Protein AF-A0A1Y2CJ62-F1 (afdb_monomer_lite)

pLDDT: mean 71.19, std 20.08, range [34.16, 95.38]

Organism: NCBI:txid329046

Secondary structure (DSSP, 8-state):
-HHHHHHHHSTT--HHHHHHHHHHHHHHHHHHHHHHHHHHHH-TT-HHHHHHHHHHHHHTS--HHHHHHHHHHHHHHHHHHHHTTSSSS-------------------------------------------------------SSSHHHHHHHHHHHHHHHHHHHHHHHHHHHHHHHHHHHHHHHHHHHHHHHHHHHHHHHHHHHHHHHHHHHHHHHHHHHHHHS---------

Foldseek 3Di:
DVVVVVVVVPPPDDPVNVVVVVVVLVVVLVVVLVVLVVVCVVCVLDLVSLQVVLVSCVPRVVNNVSSVVSNVSSVVSVVVVVVVVPPPPDDDDDDDDDDDDDDDDDDDDDDDDDDDDDDDDDDDDDDDDDDDDDDDDDDDPDDPPPPVVVVVVVVVVVVVVVVVVVVVVVVVVVVVVVVVVVVVVVVVVVVVVVVVVVVVVVVVVVVVVVVVVVVVVVVVVVVVVPPDPPPDDDD

Radius of gyration: 39.98 Å; chains: 1; bounding box: 117×83×109 Å

InterPro domains:
  IPR052994 Tiny macrocysts signaling regulators [PTHR31600] (1-87)
  IPR057352 TmcB/TmcC, TPR repeats [PF25474] (1-82)

Structure (mmCIF, N/CA/C/O backbone):
data_AF-A0A1Y2CJ62-F1
#
_entry.id   AF-A0A1Y2CJ62-F1
#
loop_
_atom_site.group_PDB
_atom_site.id
_atom_site.type_symbol
_atom_site.label_atom_id
_atom_site.label_alt_id
_atom_site.label_comp_id
_atom_site.label_asym_id
_atom_site.label_entity_id
_atom_site.label_seq_id
_atom_site.pdbx_PDB_ins_code
_atom_site.Cartn_x
_atom_site.Cartn_y
_atom_site.Cartn_z
_atom_site.occupancy
_atom_site.B_iso_or_equiv
_atom_site.auth_seq_id
_atom_site.auth_comp_id
_atom_site.auth_asym_id
_atom_site.auth_atom_id
_atom_site.pdbx_PDB_model_num
ATOM 1 N N . MET A 1 1 ? 4.804 -6.180 -11.995 1.00 42.47 1 MET A N 1
ATOM 2 C CA . MET A 1 1 ? 4.084 -5.477 -13.084 1.00 42.47 1 MET A CA 1
ATOM 3 C C . MET A 1 1 ? 3.779 -6.397 -14.270 1.00 42.47 1 MET A C 1
ATOM 5 O O . MET A 1 1 ? 2.611 -6.482 -14.608 1.00 42.47 1 MET A O 1
ATOM 9 N N . ARG A 1 2 ? 4.741 -7.144 -14.853 1.00 51.66 2 ARG A N 1
ATOM 10 C CA . ARG A 1 2 ? 4.474 -8.090 -15.972 1.00 51.66 2 ARG A CA 1
ATOM 11 C C . ARG A 1 2 ? 3.406 -9.158 -15.683 1.00 51.66 2 ARG A C 1
ATOM 13 O O . ARG A 1 2 ? 2.514 -9.322 -16.494 1.00 51.66 2 ARG A O 1
ATOM 20 N N . ALA A 1 3 ? 3.426 -9.772 -14.499 1.00 58.31 3 ALA A N 1
ATOM 21 C CA . ALA A 1 3 ? 2.440 -10.794 -14.121 1.00 58.31 3 ALA A CA 1
ATOM 22 C C . ALA A 1 3 ? 0.985 -10.276 -14.067 1.00 58.31 3 ALA A C 1
ATOM 24 O O . ALA A 1 3 ? 0.049 -11.025 -14.309 1.00 58.31 3 ALA A O 1
ATOM 25 N N . MET A 1 4 ? 0.781 -8.983 -13.775 1.00 57.62 4 MET A N 1
ATOM 26 C CA . MET A 1 4 ? -0.555 -8.372 -13.801 1.00 57.62 4 MET A CA 1
ATOM 27 C C . MET A 1 4 ? -1.042 -8.175 -15.241 1.00 57.62 4 MET A C 1
ATOM 29 O O . MET A 1 4 ? -2.218 -8.363 -15.524 1.00 57.62 4 MET A O 1
ATOM 33 N N . TRP A 1 5 ? -0.125 -7.826 -16.148 1.00 66.69 5 TRP A N 1
ATOM 34 C CA . TRP A 1 5 ? -0.412 -7.701 -17.575 1.00 66.69 5 TRP A CA 1
ATOM 35 C C . TRP A 1 5 ? -0.668 -9.059 -18.237 1.00 66.69 5 TRP A C 1
ATOM 37 O O . TRP A 1 5 ? -1.566 -9.148 -19.064 1.00 66.69 5 TRP A O 1
ATOM 47 N N . GLU A 1 6 ? 0.039 -10.120 -17.839 1.00 70.69 6 GLU A N 1
ATOM 48 C CA . GLU A 1 6 ? -0.244 -11.493 -18.296 1.00 70.69 6 GLU A CA 1
ATOM 49 C C . GLU A 1 6 ? -1.617 -11.993 -17.831 1.00 70.69 6 GLU A C 1
ATOM 51 O O . GLU A 1 6 ? -2.336 -12.588 -18.625 1.00 70.69 6 GLU A O 1
ATOM 56 N N . LEU A 1 7 ? -2.033 -11.671 -16.600 1.00 60.38 7 LEU A N 1
ATOM 57 C CA . LEU A 1 7 ? -3.392 -11.957 -16.117 1.00 60.38 7 LEU A CA 1
ATOM 58 C C . LEU A 1 7 ? -4.470 -11.192 -16.903 1.00 60.38 7 LEU A C 1
ATOM 60 O O . LEU A 1 7 ? -5.544 -11.725 -17.136 1.00 60.38 7 LEU A O 1
ATOM 64 N N . LEU A 1 8 ? -4.187 -9.964 -17.348 1.00 60.03 8 LEU A N 1
ATOM 65 C CA . LEU A 1 8 ? -5.090 -9.168 -18.195 1.00 60.03 8 LEU A CA 1
ATOM 66 C C . LEU A 1 8 ? -5.194 -9.685 -19.642 1.00 60.03 8 LEU A C 1
ATOM 68 O O . LEU A 1 8 ? -6.153 -9.351 -20.335 1.00 60.03 8 LEU A O 1
ATOM 72 N N . LEU A 1 9 ? -4.207 -10.458 -20.104 1.00 67.69 9 LEU A N 1
ATOM 73 C CA . LEU A 1 9 ? -4.160 -11.065 -21.440 1.00 67.69 9 LEU A CA 1
ATOM 74 C C . LEU A 1 9 ? -4.823 -12.447 -21.487 1.00 67.69 9 LEU A C 1
ATOM 76 O O . LEU A 1 9 ? -5.107 -12.948 -22.578 1.00 67.69 9 LEU A O 1
ATOM 80 N N . ASP A 1 10 ? -5.087 -13.050 -20.327 1.00 68.44 10 ASP A N 1
ATOM 81 C CA . ASP A 1 10 ? -5.788 -14.322 -20.241 1.00 68.44 10 ASP A CA 1
ATOM 82 C C . ASP A 1 10 ? -7.292 -14.104 -20.479 1.00 68.44 10 ASP A C 1
ATOM 84 O O . ASP A 1 10 ? -7.959 -13.338 -19.778 1.00 68.44 10 ASP A O 1
ATOM 88 N N . LYS A 1 11 ? -7.846 -14.765 -21.503 1.00 59.97 11 LYS A N 1
ATOM 89 C CA . LYS A 1 11 ? -9.231 -14.576 -21.996 1.00 59.97 11 LYS A CA 1
ATOM 90 C C . LYS A 1 11 ? -10.322 -14.926 -20.970 1.00 59.97 11 LYS A C 1
ATOM 92 O O . LYS A 1 11 ? -11.504 -14.773 -21.272 1.00 59.97 11 LYS A O 1
ATOM 97 N N . SER A 1 12 ? -9.949 -15.426 -19.796 1.00 64.31 12 SER A N 1
ATOM 98 C CA . SER A 1 12 ? -10.849 -15.872 -18.734 1.00 64.31 12 SER A CA 1
ATOM 99 C C . SER A 1 12 ? -11.339 -14.763 -17.804 1.00 64.31 12 SER A C 1
ATOM 101 O O . SER A 1 12 ? -12.298 -14.999 -17.075 1.00 64.31 12 SER A O 1
ATOM 103 N N . TYR A 1 13 ? -10.730 -13.574 -17.807 1.00 63.03 13 TYR A N 1
ATOM 104 C CA . TYR A 1 13 ? -11.209 -12.475 -16.965 1.00 63.03 13 TYR A CA 1
ATOM 105 C C . TYR A 1 13 ? -12.311 -11.693 -17.671 1.00 63.03 13 TYR A C 1
ATOM 107 O O . TYR A 1 13 ? -12.081 -11.002 -18.666 1.00 63.03 13 TYR A O 1
ATOM 115 N N . SER A 1 14 ? -13.531 -11.789 -17.142 1.00 76.50 14 SER A N 1
ATOM 116 C CA . SER A 1 14 ? -14.630 -10.963 -17.632 1.00 76.50 14 SER A CA 1
ATOM 117 C C . SER A 1 14 ? -14.360 -9.494 -17.285 1.00 76.50 14 SER A C 1
ATOM 119 O O . SER A 1 14 ? -13.890 -9.162 -16.193 1.00 76.50 14 SER A O 1
ATOM 121 N N . LEU A 1 15 ? -14.683 -8.580 -18.205 1.00 79.69 15 LEU A N 1
ATOM 122 C CA . LEU A 1 15 ? -14.635 -7.134 -17.939 1.00 79.69 15 LEU A CA 1
ATOM 123 C C . LEU A 1 15 ? -15.434 -6.759 -16.678 1.00 79.69 15 LEU A C 1
ATOM 125 O O . LEU A 1 15 ? -15.095 -5.801 -15.984 1.00 79.69 15 LEU A O 1
ATOM 129 N N . GLU A 1 16 ? -16.464 -7.543 -16.359 1.00 84.75 16 GLU A N 1
ATOM 130 C CA . GLU A 1 16 ? -17.281 -7.393 -15.163 1.00 84.75 16 GLU A CA 1
ATOM 131 C C . GLU A 1 16 ? -16.477 -7.642 -13.878 1.00 84.75 16 GLU A C 1
ATOM 133 O O . GLU A 1 16 ? -16.497 -6.799 -12.980 1.00 84.75 16 GLU A O 1
ATOM 138 N N . GLU A 1 17 ? -15.685 -8.713 -13.804 1.00 85.25 17 GLU A N 1
ATOM 139 C CA . GLU A 1 17 ? -14.810 -8.991 -12.657 1.00 85.25 17 GLU A CA 1
ATOM 140 C C . GLU A 1 17 ? -13.745 -7.912 -12.469 1.00 85.25 17 GLU A C 1
ATOM 142 O O . GLU A 1 17 ? -13.523 -7.445 -11.347 1.00 85.25 17 GLU A O 1
ATOM 147 N N . LEU A 1 18 ? -13.128 -7.460 -13.563 1.00 86.31 18 LEU A N 1
ATOM 148 C CA . LEU A 1 18 ? -12.146 -6.379 -13.509 1.00 86.31 18 LEU A CA 1
ATOM 149 C C . LEU A 1 18 ? -12.783 -5.080 -12.997 1.00 86.31 18 LEU A C 1
ATOM 151 O O . LEU A 1 18 ? -12.206 -4.402 -12.143 1.00 86.31 18 LEU A O 1
ATOM 155 N N . SER A 1 19 ? -13.994 -4.761 -13.464 1.00 87.50 19 SER A N 1
ATOM 156 C CA . SER A 1 19 ? -14.751 -3.599 -12.990 1.00 87.50 19 SER A CA 1
ATOM 157 C C . SER A 1 19 ? -15.154 -3.731 -11.515 1.00 87.50 19 SER A C 1
ATOM 159 O O . SER A 1 19 ? -15.098 -2.764 -10.755 1.00 87.50 19 SER A O 1
ATOM 161 N N . ALA A 1 20 ? -15.499 -4.936 -11.058 1.00 89.81 20 ALA A N 1
ATOM 162 C CA . ALA A 1 20 ? -15.827 -5.189 -9.662 1.00 89.81 20 ALA A CA 1
ATOM 163 C C . ALA A 1 20 ? -14.596 -5.014 -8.760 1.00 89.81 20 ALA A C 1
ATOM 165 O O . ALA A 1 20 ? -14.693 -4.425 -7.678 1.00 89.81 20 ALA A O 1
ATOM 166 N N . VAL A 1 21 ? -13.428 -5.489 -9.201 1.00 88.56 21 VAL A N 1
ATOM 167 C CA . VAL A 1 21 ? -12.158 -5.314 -8.484 1.00 88.56 21 VAL A CA 1
ATOM 168 C C . VAL A 1 21 ? -11.752 -3.842 -8.447 1.00 88.56 21 VAL A C 1
ATOM 170 O O . VAL A 1 21 ? -11.425 -3.342 -7.367 1.00 88.56 21 VAL A O 1
ATOM 173 N N . SER A 1 22 ? -11.830 -3.119 -9.566 1.00 88.62 22 SER A N 1
ATOM 174 C CA . SER A 1 22 ? -11.477 -1.695 -9.607 1.00 88.62 22 SER A CA 1
ATOM 175 C C . SER A 1 22 ? -12.400 -0.852 -8.718 1.00 88.62 22 SER A C 1
ATOM 177 O O . SER A 1 22 ? -11.914 -0.041 -7.927 1.00 88.62 22 SER A O 1
ATOM 179 N N . ASN A 1 23 ? -13.709 -1.120 -8.731 1.00 92.31 23 ASN A N 1
ATOM 180 C CA . ASN A 1 23 ? -14.679 -0.461 -7.853 1.00 92.31 23 ASN A CA 1
ATOM 181 C C . ASN A 1 23 ? -14.390 -0.725 -6.369 1.00 92.31 23 ASN A C 1
ATOM 183 O O . ASN A 1 23 ? -14.452 0.189 -5.542 1.00 92.31 23 ASN A O 1
ATOM 187 N N . ARG A 1 24 ? -14.025 -1.964 -6.010 1.00 90.94 24 ARG A N 1
ATOM 188 C CA . ARG A 1 24 ? -13.622 -2.308 -4.635 1.00 90.94 24 ARG A CA 1
ATOM 189 C C . ARG A 1 24 ? -12.344 -1.586 -4.220 1.00 90.94 24 ARG A C 1
ATOM 191 O O . ARG A 1 24 ? -12.281 -1.085 -3.097 1.00 90.94 24 ARG A O 1
ATOM 198 N N . LEU A 1 25 ? -11.346 -1.515 -5.101 1.00 90.50 25 LEU A N 1
ATOM 199 C CA . LEU A 1 25 ? -10.104 -0.781 -4.844 1.00 90.50 25 LEU A CA 1
ATOM 200 C C . LEU A 1 25 ? -10.382 0.706 -4.617 1.00 90.50 25 LEU A C 1
ATOM 202 O O . LEU A 1 25 ? -9.904 1.266 -3.631 1.00 90.50 25 LEU A O 1
ATOM 206 N N . TYR A 1 26 ? -11.221 1.318 -5.452 1.00 91.12 26 TYR A N 1
ATOM 207 C CA . TYR A 1 26 ? -11.596 2.722 -5.313 1.00 91.12 26 TYR A CA 1
ATOM 208 C C . TYR A 1 26 ? -12.354 2.993 -4.004 1.00 91.12 26 TYR A C 1
ATOM 210 O O . TYR A 1 26 ? -12.009 3.910 -3.256 1.00 91.12 26 TYR A O 1
ATOM 218 N N . ALA A 1 27 ? -13.320 2.140 -3.650 1.00 92.12 27 ALA A N 1
ATOM 219 C CA . ALA A 1 27 ? -14.042 2.243 -2.381 1.00 92.12 27 ALA A CA 1
ATOM 220 C C . ALA A 1 27 ? -13.115 2.076 -1.162 1.00 92.12 27 ALA A C 1
ATOM 222 O O . ALA A 1 27 ? -13.273 2.762 -0.149 1.00 92.12 27 ALA A O 1
ATOM 223 N N . ASN A 1 28 ? -12.133 1.176 -1.241 1.00 93.38 28 ASN A N 1
ATOM 224 C CA . ASN A 1 28 ? -11.145 0.992 -0.181 1.00 93.38 28 ASN A CA 1
ATOM 225 C C . ASN A 1 28 ? -10.200 2.194 -0.065 1.00 93.38 28 ASN A C 1
ATOM 227 O O . ASN A 1 28 ? -9.907 2.616 1.054 1.00 93.38 28 ASN A O 1
ATOM 231 N N . ALA A 1 29 ? -9.784 2.787 -1.187 1.00 91.81 29 ALA A N 1
ATOM 232 C CA . ALA A 1 29 ? -8.987 4.010 -1.194 1.00 91.81 29 ALA A CA 1
ATOM 233 C C . ALA A 1 29 ? -9.741 5.177 -0.532 1.00 91.81 29 ALA A C 1
ATOM 235 O O . ALA A 1 29 ? -9.186 5.856 0.330 1.00 91.81 29 ALA A O 1
ATOM 236 N N . GLN A 1 30 ? -11.030 5.357 -0.834 1.00 94.25 30 GLN A N 1
ATOM 237 C CA . GLN A 1 30 ? -11.855 6.379 -0.176 1.00 94.25 30 GLN A CA 1
ATOM 238 C C . GLN A 1 30 ? -11.983 6.153 1.339 1.00 94.25 30 GLN A C 1
ATOM 240 O O . GLN A 1 30 ? -11.866 7.091 2.130 1.00 94.25 30 GLN A O 1
ATOM 245 N N . LYS A 1 31 ? -12.181 4.901 1.772 1.00 94.12 31 LYS A N 1
ATOM 246 C CA . LYS A 1 31 ? -12.219 4.556 3.204 1.00 94.12 31 LYS A CA 1
ATOM 247 C C . LYS A 1 31 ? -10.887 4.846 3.896 1.00 94.12 31 LYS A C 1
ATOM 249 O O . LYS A 1 31 ? -10.888 5.356 5.016 1.00 94.12 31 LYS A O 1
ATOM 254 N N . ALA A 1 32 ? -9.770 4.532 3.240 1.00 93.25 32 ALA A N 1
ATOM 255 C CA . ALA A 1 32 ? -8.437 4.825 3.753 1.00 93.25 32 ALA A CA 1
ATOM 256 C C . ALA A 1 32 ? -8.220 6.338 3.899 1.00 93.25 32 ALA A C 1
ATOM 258 O O . ALA A 1 32 ? -7.776 6.787 4.953 1.00 93.25 32 ALA A O 1
ATOM 259 N N . GLU A 1 33 ? -8.617 7.135 2.904 1.00 93.31 33 GLU A N 1
ATOM 260 C CA . GLU A 1 33 ? -8.550 8.598 2.978 1.00 93.31 33 GLU A CA 1
ATOM 261 C C . GLU A 1 33 ? -9.340 9.148 4.174 1.00 93.31 33 GLU A C 1
ATOM 263 O O . GLU A 1 33 ? -8.806 9.930 4.962 1.00 93.31 33 GLU A O 1
ATOM 268 N N . ALA A 1 34 ? -10.579 8.691 4.372 1.00 95.31 34 ALA A N 1
ATOM 269 C CA . ALA A 1 34 ? -11.388 9.099 5.520 1.00 95.31 34 ALA A CA 1
ATOM 270 C C . ALA A 1 34 ? -10.733 8.720 6.864 1.00 95.31 34 ALA A C 1
ATOM 272 O O . ALA A 1 34 ? -10.787 9.488 7.830 1.00 95.31 34 ALA A O 1
ATOM 273 N N . ALA A 1 35 ? -10.083 7.553 6.934 1.00 95.38 35 ALA A N 1
ATOM 274 C CA . ALA A 1 35 ? -9.356 7.117 8.122 1.00 95.38 35 ALA A CA 1
ATOM 275 C C . ALA A 1 35 ? -8.128 7.998 8.403 1.00 95.38 35 ALA A C 1
ATOM 277 O O . ALA A 1 35 ? -7.931 8.406 9.550 1.00 95.38 35 ALA A O 1
ATOM 278 N N . TYR A 1 36 ? -7.347 8.346 7.377 1.00 94.38 36 TYR A N 1
ATOM 279 C CA . TYR A 1 36 ? -6.201 9.246 7.520 1.00 94.38 36 TYR A CA 1
ATOM 280 C C . TYR A 1 36 ? -6.620 10.654 7.940 1.00 94.38 36 TYR A C 1
ATOM 282 O O . TYR A 1 36 ? -6.023 11.208 8.860 1.00 94.38 36 TYR A O 1
ATOM 290 N N . LEU A 1 37 ? -7.683 11.210 7.353 1.00 93.50 37 LEU A N 1
ATOM 291 C CA . LEU A 1 37 ? -8.212 12.517 7.758 1.00 93.50 37 LEU A CA 1
ATOM 292 C C . LEU A 1 37 ? -8.635 12.528 9.233 1.00 93.50 37 LEU A C 1
ATOM 294 O O . LEU A 1 37 ? -8.308 13.459 9.970 1.00 93.50 37 LEU A O 1
ATOM 298 N N . LYS A 1 38 ? -9.285 11.454 9.696 1.00 93.81 38 LYS A N 1
ATOM 299 C CA . LYS A 1 38 ? -9.639 11.274 11.111 1.00 93.81 38 LYS A CA 1
ATOM 300 C C . LYS A 1 38 ? -8.414 11.108 12.014 1.00 93.81 38 LYS A C 1
ATOM 302 O O . LYS A 1 38 ? -8.456 11.472 13.188 1.00 93.81 38 LYS A O 1
ATOM 307 N N . LEU A 1 39 ? -7.335 10.523 11.504 1.00 93.19 39 LEU A N 1
ATOM 308 C CA . LEU A 1 39 ? -6.096 10.362 12.256 1.00 93.19 39 LEU A CA 1
ATOM 309 C C . LEU A 1 39 ? -5.363 11.701 12.392 1.00 93.19 39 LEU A C 1
ATOM 311 O O . LEU A 1 39 ? -4.929 12.041 13.488 1.00 93.19 39 LEU A O 1
ATOM 315 N N . ILE A 1 40 ? -5.327 12.497 11.324 1.00 92.50 40 ILE A N 1
ATOM 316 C CA . ILE A 1 40 ? -4.756 13.851 11.315 1.00 92.50 40 ILE A CA 1
ATOM 317 C C . ILE A 1 40 ? -5.551 14.788 12.224 1.00 92.50 40 ILE A C 1
ATOM 319 O O . ILE A 1 40 ? -4.952 15.570 12.956 1.00 92.50 40 ILE A O 1
ATOM 323 N N . SER A 1 41 ? -6.885 14.680 12.250 1.00 91.69 41 SER A N 1
ATOM 324 C CA . SER A 1 41 ? -7.705 15.488 13.162 1.00 91.69 41 SER A CA 1
ATOM 325 C C . SER A 1 41 ? -7.444 15.159 14.636 1.00 91.69 41 SER A C 1
ATOM 327 O O . SER A 1 41 ? -7.608 16.019 15.494 1.00 91.69 41 SER A O 1
ATOM 329 N N . LYS A 1 42 ? -7.065 13.912 14.948 1.00 92.81 42 LYS A N 1
ATOM 330 C CA . LYS A 1 42 ? -6.728 13.480 16.313 1.00 92.81 42 LYS A CA 1
ATOM 331 C C . LYS A 1 42 ? -5.281 13.780 16.694 1.00 92.81 42 LYS A C 1
ATOM 333 O O . LYS A 1 42 ? -5.016 14.089 17.849 1.00 92.81 42 LYS A O 1
ATOM 338 N N . PHE A 1 43 ? -4.359 13.665 15.743 1.00 89.38 43 PHE A N 1
ATOM 339 C CA . PHE A 1 43 ? -2.923 13.802 15.964 1.00 89.38 43 PHE A CA 1
ATOM 340 C C . PHE A 1 43 ? -2.299 14.742 14.923 1.00 89.38 43 PHE A C 1
ATOM 342 O O . PHE A 1 43 ? -1.537 14.296 14.061 1.00 89.38 43 PHE A O 1
ATOM 349 N N . PRO A 1 44 ? -2.584 16.055 14.996 1.00 86.94 44 PRO A N 1
ATOM 350 C CA . PRO A 1 44 ? -2.150 17.012 13.977 1.00 86.94 44 PRO A CA 1
ATOM 351 C C . PRO A 1 44 ? -0.631 17.227 13.940 1.00 86.94 44 PRO A C 1
ATOM 353 O O . PRO A 1 44 ? -0.106 17.608 12.898 1.00 86.94 44 PRO A O 1
ATOM 356 N N . LYS A 1 45 ? 0.074 16.957 15.050 1.00 88.31 45 LYS A N 1
ATOM 357 C CA . LYS A 1 45 ? 1.538 17.074 15.173 1.00 88.31 45 LYS A CA 1
ATOM 358 C C . LYS A 1 45 ? 2.294 15.758 14.912 1.00 88.31 45 LYS A C 1
ATOM 360 O O . LYS A 1 45 ? 3.501 15.678 15.108 1.00 88.31 45 LYS A O 1
ATOM 365 N N . SER A 1 46 ? 1.607 14.686 14.506 1.00 90.12 46 SER A N 1
ATOM 366 C CA . SER A 1 46 ? 2.263 13.395 14.262 1.00 90.12 46 SER A CA 1
ATOM 367 C C . SER A 1 46 ? 2.943 13.369 12.891 1.00 90.12 46 SER A C 1
ATOM 369 O O . SER A 1 46 ? 2.298 13.109 11.871 1.00 90.12 46 SER A O 1
ATOM 371 N N . LYS A 1 47 ? 4.268 13.552 12.875 1.00 91.75 47 LYS A N 1
ATOM 372 C CA . LYS A 1 47 ? 5.093 13.469 11.657 1.00 91.75 47 LYS A CA 1
ATOM 373 C C . LYS A 1 47 ? 4.928 12.153 10.897 1.00 91.75 47 LYS A C 1
ATOM 375 O O . LYS A 1 47 ? 4.770 12.132 9.680 1.00 91.75 47 LYS A O 1
ATOM 380 N N . THR A 1 48 ? 4.883 11.043 11.627 1.00 90.56 48 THR A N 1
ATOM 381 C CA . THR A 1 48 ? 4.723 9.699 11.067 1.00 90.56 48 THR A CA 1
ATOM 382 C C . THR A 1 48 ? 3.384 9.549 10.348 1.00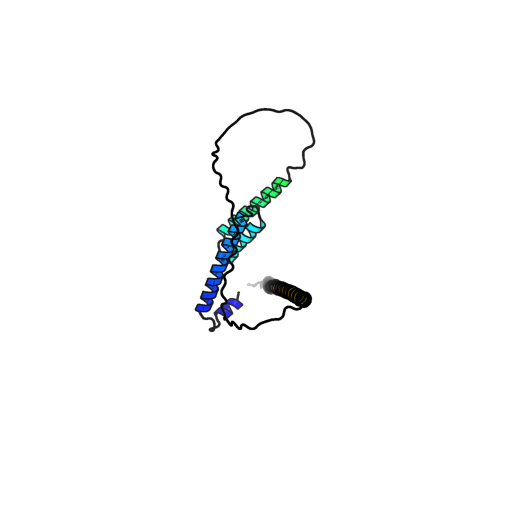 90.56 48 THR A C 1
ATOM 384 O O . THR A 1 48 ? 3.329 9.015 9.243 1.00 90.56 48 THR A O 1
ATOM 387 N N . THR A 1 49 ? 2.308 10.077 10.936 1.00 92.56 49 THR A N 1
ATOM 388 C CA . THR A 1 49 ? 0.971 10.049 10.328 1.00 92.56 49 THR A CA 1
ATOM 389 C C . THR A 1 49 ? 0.928 10.856 9.034 1.00 92.56 49 THR A C 1
ATOM 391 O O . THR A 1 49 ? 0.390 10.380 8.034 1.00 92.56 49 THR A O 1
ATOM 394 N N . LEU A 1 50 ? 1.524 12.052 9.035 1.00 92.81 50 LEU A N 1
ATOM 395 C CA . LEU A 1 50 ? 1.595 12.917 7.857 1.00 92.81 50 LEU A CA 1
ATOM 396 C C . LEU A 1 50 ? 2.409 12.268 6.729 1.00 92.81 50 LEU A C 1
ATOM 398 O O . LEU A 1 50 ? 1.947 12.247 5.591 1.00 92.81 50 LEU A O 1
ATOM 402 N N . ARG A 1 51 ? 3.553 11.645 7.045 1.00 94.00 51 ARG A N 1
ATOM 403 C CA . ARG A 1 51 ? 4.378 10.913 6.066 1.00 94.00 51 ARG A CA 1
ATOM 404 C C . ARG A 1 51 ? 3.657 9.703 5.473 1.00 94.00 51 ARG A C 1
ATOM 406 O O . ARG A 1 51 ? 3.707 9.497 4.261 1.00 94.00 51 ARG A O 1
ATOM 413 N N . PHE A 1 52 ? 2.945 8.926 6.290 1.00 93.62 52 PHE A N 1
ATOM 414 C CA . PHE A 1 52 ? 2.150 7.806 5.778 1.00 93.62 52 PHE A CA 1
ATOM 415 C C . PHE A 1 52 ? 0.994 8.270 4.894 1.00 93.62 52 PHE A C 1
ATOM 417 O O . PHE A 1 52 ? 0.727 7.648 3.866 1.00 93.62 52 PHE A O 1
ATOM 424 N N . PHE A 1 53 ? 0.337 9.374 5.251 1.00 94.38 53 PHE A N 1
ATOM 425 C CA . PHE A 1 53 ? -0.721 9.923 4.413 1.00 94.38 53 PHE A CA 1
ATOM 426 C C . PHE A 1 53 ? -0.176 10.506 3.102 1.00 94.38 53 PHE A C 1
ATOM 428 O O . PHE A 1 53 ? -0.761 10.277 2.047 1.00 94.38 53 PHE A O 1
ATOM 435 N N . ALA A 1 54 ? 0.985 11.163 3.135 1.00 93.81 54 ALA A N 1
ATOM 436 C CA . ALA A 1 54 ? 1.666 11.627 1.931 1.00 93.81 54 ALA A CA 1
ATOM 437 C C . ALA A 1 54 ? 1.998 10.468 0.982 1.00 93.81 54 ALA A C 1
ATOM 439 O O . ALA A 1 54 ? 1.723 10.544 -0.215 1.00 93.81 54 ALA A O 1
ATOM 440 N N . ARG A 1 55 ? 2.517 9.356 1.522 1.00 93.56 55 ARG A N 1
ATOM 441 C CA . ARG A 1 55 ? 2.806 8.150 0.737 1.00 93.56 55 ARG A CA 1
ATOM 442 C C . ARG A 1 55 ? 1.550 7.576 0.083 1.00 93.56 55 ARG A C 1
ATOM 444 O O . ARG A 1 55 ? 1.582 7.224 -1.091 1.00 93.56 55 ARG A O 1
ATOM 451 N N . PHE A 1 56 ? 0.436 7.548 0.811 1.00 93.12 56 PHE A N 1
ATOM 452 C CA . PHE A 1 56 ? -0.862 7.159 0.262 1.00 93.12 56 PHE A CA 1
ATOM 453 C C . PHE A 1 56 ? -1.317 8.086 -0.882 1.00 93.12 56 PHE A C 1
ATOM 455 O O . PHE A 1 56 ? -1.814 7.605 -1.902 1.00 93.12 56 PHE A O 1
ATOM 462 N N . CYS A 1 57 ? -1.115 9.402 -0.755 1.00 92.56 57 CYS A N 1
ATOM 463 C CA . CYS A 1 57 ? -1.420 10.358 -1.822 1.00 92.56 57 CYS A CA 1
ATOM 464 C C . CYS A 1 57 ? -0.593 10.105 -3.093 1.00 92.56 57 CYS A C 1
ATOM 466 O O . CYS A 1 57 ? -1.162 10.139 -4.185 1.00 92.56 57 CYS A O 1
ATOM 468 N N . PHE A 1 58 ? 0.698 9.783 -2.959 1.00 92.44 58 PHE A N 1
ATOM 469 C CA . PHE A 1 58 ? 1.559 9.440 -4.095 1.00 92.44 58 PHE A CA 1
ATOM 470 C C . PHE A 1 58 ? 1.165 8.112 -4.746 1.00 92.44 58 PHE A C 1
ATOM 472 O O . PHE A 1 58 ? 0.898 8.069 -5.943 1.00 92.44 58 PHE A O 1
ATOM 479 N N . ASP A 1 59 ? 1.104 7.039 -3.956 1.00 90.06 59 ASP A N 1
ATOM 480 C CA . ASP A 1 59 ? 1.019 5.680 -4.495 1.00 90.06 59 ASP A CA 1
ATOM 481 C C . ASP A 1 59 ? -0.411 5.294 -4.917 1.00 90.06 59 ASP A C 1
ATOM 483 O O . ASP A 1 59 ? -0.586 4.512 -5.849 1.00 90.06 59 ASP A O 1
ATOM 487 N N . VAL A 1 60 ? -1.444 5.809 -4.233 1.00 90.50 60 VAL A N 1
ATOM 488 C CA . VAL A 1 60 ? -2.839 5.364 -4.429 1.00 90.50 60 VAL A CA 1
ATOM 489 C C . VAL A 1 60 ? -3.688 6.403 -5.150 1.00 90.50 60 VAL A C 1
ATOM 491 O O . VAL A 1 60 ? -4.462 6.050 -6.037 1.00 90.50 60 VAL A O 1
ATOM 494 N N . LYS A 1 61 ? -3.577 7.682 -4.772 1.00 88.62 61 LYS A N 1
ATOM 495 C CA . LYS A 1 61 ? -4.386 8.753 -5.381 1.00 88.62 61 LYS A CA 1
ATOM 496 C C . LYS A 1 61 ? -3.725 9.405 -6.590 1.00 88.62 61 LYS A C 1
ATOM 498 O O . LYS A 1 61 ? -4.412 10.136 -7.298 1.00 88.62 61 LYS A O 1
ATOM 503 N N . ASN A 1 62 ? -2.436 9.141 -6.815 1.00 90.25 62 ASN A N 1
ATOM 504 C CA . ASN A 1 62 ? -1.630 9.821 -7.824 1.00 90.25 62 ASN A CA 1
ATOM 505 C C . ASN A 1 62 ? 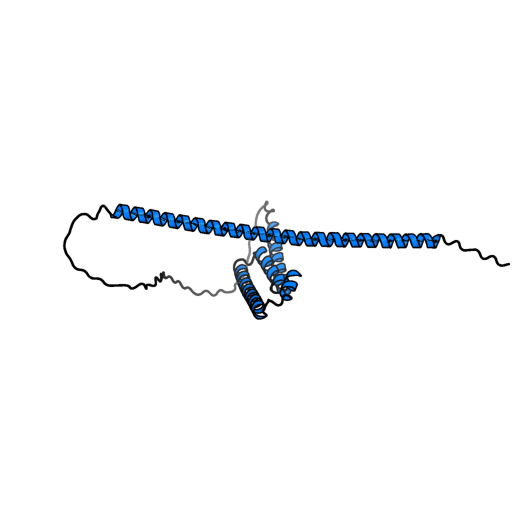-1.758 11.357 -7.721 1.00 90.25 62 ASN A C 1
ATOM 507 O O . ASN A 1 62 ? -1.870 12.057 -8.725 1.00 90.25 62 ASN A O 1
ATOM 511 N N . ASP A 1 63 ? -1.799 11.869 -6.487 1.00 91.50 63 ASP A N 1
ATOM 512 C CA . ASP A 1 63 ? -1.920 13.294 -6.171 1.00 91.50 63 ASP A CA 1
ATOM 513 C C . ASP A 1 63 ? -0.620 13.769 -5.505 1.00 91.50 63 ASP A C 1
ATOM 515 O O . ASP A 1 63 ? -0.497 13.757 -4.271 1.00 91.50 63 ASP A O 1
ATOM 519 N N . PRO A 1 64 ? 0.390 14.143 -6.312 1.00 89.56 64 PRO A N 1
ATOM 520 C CA . PRO A 1 64 ? 1.689 14.517 -5.785 1.00 89.56 64 PRO A CA 1
ATOM 521 C C . PRO A 1 64 ? 1.679 15.885 -5.104 1.00 89.56 64 PRO A C 1
ATOM 523 O O . PRO A 1 64 ? 2.464 16.102 -4.187 1.00 89.56 64 PRO A O 1
ATOM 526 N N . ILE A 1 65 ? 0.783 16.794 -5.499 1.00 93.31 65 ILE A N 1
ATOM 527 C CA . ILE A 1 65 ? 0.701 18.146 -4.930 1.00 93.31 65 ILE A CA 1
ATOM 528 C C . ILE A 1 65 ? 0.321 18.044 -3.455 1.00 93.31 65 ILE A C 1
ATOM 530 O O . ILE A 1 65 ? 0.999 18.584 -2.577 1.00 93.31 65 ILE A O 1
ATOM 534 N N . ARG A 1 66 ? -0.736 17.280 -3.171 1.00 91.06 66 ARG A N 1
ATOM 535 C CA . ARG A 1 66 ? -1.194 17.061 -1.801 1.00 91.06 66 ARG A CA 1
ATOM 536 C C . ARG A 1 66 ? -0.202 16.237 -0.985 1.00 91.06 66 ARG A C 1
ATOM 538 O O . ARG A 1 66 ? -0.027 16.510 0.201 1.00 91.06 66 ARG A O 1
ATOM 545 N N . GLY A 1 67 ? 0.455 15.258 -1.610 1.00 91.94 67 GLY A N 1
ATOM 546 C CA . GLY A 1 67 ? 1.521 14.478 -0.979 1.00 91.94 67 GLY A CA 1
ATOM 547 C C . GLY A 1 67 ? 2.691 15.353 -0.521 1.00 91.94 67 GLY A C 1
ATOM 548 O O . GLY A 1 67 ? 3.098 15.270 0.637 1.00 91.94 67 GLY A O 1
ATOM 549 N N . SER A 1 68 ? 3.179 16.242 -1.387 1.00 91.06 68 SER A N 1
ATOM 550 C CA . SER A 1 68 ? 4.284 17.153 -1.072 1.00 91.06 68 SER A CA 1
ATOM 551 C C . SER A 1 68 ? 3.940 18.124 0.059 1.00 91.06 68 SER A C 1
ATOM 553 O O . SER A 1 68 ? 4.724 18.245 0.996 1.00 91.06 68 SER A O 1
ATOM 555 N N . ALA A 1 69 ? 2.740 18.715 0.053 1.00 93.12 69 ALA A N 1
ATOM 556 C CA . ALA A 1 69 ? 2.293 19.612 1.126 1.00 93.12 69 ALA A CA 1
ATOM 557 C C . ALA A 1 69 ? 2.251 18.924 2.509 1.00 93.12 69 ALA A C 1
ATOM 559 O O . ALA A 1 69 ? 2.502 19.540 3.544 1.00 93.12 69 ALA A O 1
ATOM 560 N N . LEU A 1 70 ? 1.938 17.624 2.550 1.00 92.94 70 LEU A N 1
ATOM 561 C CA . LEU A 1 70 ? 1.944 16.840 3.789 1.00 92.94 70 LEU A CA 1
ATOM 562 C C . LEU A 1 70 ? 3.360 16.511 4.275 1.00 92.94 70 LEU A C 1
ATOM 564 O O . LEU A 1 70 ? 3.575 16.441 5.485 1.00 92.94 70 LEU A O 1
ATOM 568 N N . ILE A 1 71 ? 4.307 16.294 3.357 1.00 92.81 71 ILE A N 1
ATOM 569 C CA . ILE A 1 71 ? 5.723 16.089 3.693 1.00 92.81 71 ILE A CA 1
ATOM 570 C C . ILE A 1 71 ? 6.339 17.375 4.232 1.00 92.81 71 ILE A C 1
ATOM 572 O O . ILE A 1 71 ? 7.000 17.322 5.263 1.00 92.81 71 ILE A O 1
ATOM 576 N N . GLU A 1 72 ? 6.086 18.507 3.580 1.00 91.19 72 GLU A N 1
ATOM 577 C CA . GLU A 1 72 ? 6.546 19.826 4.027 1.00 91.19 72 GLU A CA 1
ATOM 578 C C . GLU A 1 72 ? 6.067 20.105 5.453 1.00 91.19 72 GLU A C 1
ATOM 580 O O . GLU A 1 72 ? 6.882 20.259 6.358 1.00 91.19 72 GLU A O 1
ATOM 585 N N . LYS A 1 73 ? 4.762 19.946 5.703 1.00 89.62 73 LYS A N 1
ATOM 586 C CA . LYS A 1 73 ? 4.192 20.068 7.049 1.00 89.62 73 LYS A CA 1
ATOM 587 C C . LYS A 1 73 ? 4.814 19.105 8.068 1.00 89.62 73 LYS A C 1
ATOM 589 O O . LYS A 1 73 ? 4.903 19.424 9.250 1.00 89.62 73 LYS A O 1
ATOM 594 N N . ALA A 1 74 ? 5.191 17.894 7.654 1.00 90.12 74 ALA A N 1
ATOM 595 C CA . ALA A 1 74 ? 5.856 16.943 8.542 1.00 90.12 74 ALA A CA 1
ATOM 596 C C . ALA A 1 74 ? 7.294 17.369 8.874 1.00 90.12 74 ALA A C 1
ATOM 598 O O . ALA A 1 74 ? 7.740 17.107 9.988 1.00 90.12 74 ALA A O 1
ATOM 599 N N . ASN A 1 75 ? 7.992 18.003 7.930 1.00 89.38 75 ASN A N 1
ATOM 600 C CA . ASN A 1 75 ? 9.346 18.518 8.115 1.00 89.38 75 ASN A CA 1
ATOM 601 C C . ASN A 1 75 ? 9.344 19.796 8.968 1.00 89.38 75 ASN A C 1
ATOM 603 O O . ASN A 1 75 ? 10.176 19.912 9.862 1.00 89.38 75 ASN A O 1
ATOM 607 N N . ASP A 1 76 ? 8.364 20.688 8.792 1.00 89.00 76 ASP A N 1
ATOM 608 C CA . ASP A 1 76 ? 8.184 21.868 9.655 1.00 89.00 76 ASP A CA 1
ATOM 609 C C . ASP A 1 76 ? 8.047 21.470 11.132 1.00 89.00 76 ASP A C 1
ATOM 611 O O . ASP A 1 76 ? 8.631 22.081 12.023 1.00 89.00 76 ASP A O 1
ATOM 615 N N . LEU A 1 77 ? 7.317 20.381 11.394 1.00 86.12 77 LEU A N 1
ATOM 616 C CA . LEU A 1 77 ? 7.176 19.820 12.737 1.00 86.12 77 LEU A CA 1
ATOM 617 C C . LEU A 1 77 ? 8.465 19.168 13.259 1.00 86.12 77 LEU A C 1
ATOM 619 O O . LEU A 1 77 ? 8.628 19.051 14.471 1.00 86.12 77 LEU A O 1
ATOM 623 N N . GLU A 1 78 ? 9.364 18.688 12.396 1.00 78.62 78 GLU A N 1
ATOM 624 C CA . GLU A 1 78 ? 10.688 18.220 12.834 1.00 78.62 78 GLU A CA 1
ATOM 625 C C . GLU A 1 78 ? 11.555 19.407 13.261 1.00 78.62 78 GLU A C 1
ATOM 627 O O . GLU A 1 78 ? 12.115 19.370 14.354 1.00 78.62 78 GLU A O 1
ATOM 632 N N . LEU A 1 79 ? 11.531 20.498 12.492 1.00 75.31 79 LEU A N 1
ATOM 633 C CA . LEU A 1 79 ? 12.249 21.734 12.811 1.00 75.31 79 LEU A CA 1
ATOM 634 C C . LEU A 1 79 ? 11.751 22.397 14.110 1.00 75.31 79 LEU A C 1
ATOM 636 O O . LEU A 1 79 ? 12.565 22.879 14.895 1.00 75.31 79 LEU A O 1
ATOM 640 N N . GLU A 1 80 ? 10.441 22.392 14.391 1.00 77.31 80 GLU A N 1
ATOM 641 C CA . GLU A 1 80 ? 9.873 22.898 15.663 1.00 77.31 80 GLU A CA 1
ATOM 642 C C . GLU A 1 80 ? 10.351 22.072 16.874 1.00 77.31 80 GLU A C 1
ATOM 644 O O . GLU A 1 80 ? 10.622 22.620 17.940 1.00 77.31 80 GLU A O 1
ATOM 649 N N . ASN A 1 81 ? 10.492 20.750 16.718 1.00 70.62 81 ASN A N 1
ATOM 650 C CA . ASN A 1 81 ? 10.965 19.883 17.801 1.00 70.62 81 ASN A CA 1
ATOM 651 C C . ASN A 1 81 ? 12.483 19.990 18.020 1.00 70.62 81 ASN A C 1
ATOM 653 O O . ASN A 1 81 ? 12.939 19.849 19.152 1.00 70.62 81 ASN A O 1
ATOM 657 N N . GLU A 1 82 ? 13.258 20.231 16.961 1.00 66.31 82 GLU A N 1
ATOM 658 C CA . GLU A 1 82 ? 14.714 20.409 17.042 1.00 66.31 82 GLU A CA 1
ATOM 659 C C . GLU A 1 82 ? 15.082 21.793 17.601 1.00 66.31 82 GLU A C 1
ATOM 661 O O . GLU A 1 82 ? 15.915 21.892 18.498 1.00 66.31 82 GLU A O 1
ATOM 666 N N . SER A 1 83 ? 14.386 22.855 17.186 1.00 59.53 83 SER A N 1
ATOM 667 C CA . SER A 1 83 ? 14.603 24.217 17.709 1.00 59.53 83 SER A CA 1
ATOM 668 C C . SER A 1 83 ? 14.120 24.422 19.154 1.00 59.53 83 SER A C 1
ATOM 670 O O . SER A 1 83 ? 14.642 25.284 19.858 1.00 59.53 83 SER A O 1
ATOM 672 N N . GLY A 1 84 ? 13.176 23.609 19.638 1.00 54.81 84 GLY A N 1
ATOM 673 C CA . GLY A 1 84 ? 12.763 23.588 21.047 1.00 54.81 84 GLY A CA 1
ATOM 674 C C . GLY A 1 84 ? 13.735 22.864 21.991 1.00 54.81 84 GLY A C 1
ATOM 675 O O . GLY A 1 84 ? 13.558 22.936 23.204 1.00 54.81 84 GLY A O 1
ATOM 676 N N . SER A 1 85 ? 14.748 22.170 21.458 1.00 52.06 85 SER A N 1
ATOM 677 C CA . SER A 1 85 ? 15.724 21.387 22.230 1.00 52.06 85 SER A CA 1
ATOM 678 C C . SER A 1 85 ? 17.015 22.151 22.557 1.00 52.06 85 SER A C 1
ATOM 680 O O . SER A 1 85 ? 17.797 21.670 23.374 1.00 52.06 85 SER A O 1
ATOM 682 N N . GLU A 1 86 ? 17.260 23.314 21.946 1.00 51.09 86 GLU A N 1
ATOM 683 C CA . GLU A 1 86 ? 18.493 24.101 22.149 1.00 51.09 86 GLU A CA 1
ATOM 684 C C . GLU A 1 86 ? 18.317 25.295 23.111 1.00 51.09 86 GLU A C 1
ATOM 686 O O . GLU A 1 86 ? 19.261 26.044 23.348 1.00 51.09 86 GLU A O 1
ATOM 691 N N . ALA A 1 87 ? 17.130 25.482 23.700 1.00 48.66 87 ALA A N 1
ATOM 692 C CA . ALA A 1 87 ? 16.828 26.640 24.549 1.00 48.66 87 ALA A CA 1
ATOM 693 C C . ALA A 1 87 ? 16.900 26.387 26.071 1.00 48.66 87 ALA A C 1
ATOM 695 O O . ALA A 1 87 ? 16.686 27.329 26.829 1.00 48.66 87 ALA A O 1
ATOM 696 N N . ASP A 1 88 ? 17.205 25.168 26.535 1.00 47.84 88 ASP A N 1
ATOM 697 C CA . ASP A 1 88 ? 17.053 24.794 27.959 1.00 47.84 88 ASP A CA 1
ATOM 698 C C . ASP A 1 88 ? 18.373 24.532 28.718 1.00 47.84 88 ASP A C 1
ATOM 700 O O . ASP A 1 88 ? 18.368 23.990 29.822 1.00 47.84 88 ASP A O 1
ATOM 704 N N . GLU A 1 89 ? 19.522 24.954 28.176 1.00 48.41 89 GLU A N 1
ATOM 705 C CA . GLU A 1 89 ? 20.823 24.801 28.848 1.00 48.41 89 GLU A CA 1
ATOM 706 C C . GLU A 1 89 ? 21.599 26.125 28.945 1.00 48.41 89 GLU A C 1
ATOM 708 O O . GLU A 1 89 ? 22.751 26.231 28.537 1.00 48.41 89 GLU A O 1
ATOM 713 N N . ASN A 1 90 ? 20.967 27.177 29.483 1.00 43.66 90 ASN A N 1
ATOM 714 C CA . ASN A 1 90 ? 21.702 28.332 30.014 1.00 43.66 90 ASN A CA 1
ATOM 715 C C . ASN A 1 90 ? 20.858 29.182 30.988 1.00 43.66 90 ASN A C 1
ATOM 717 O O . ASN A 1 90 ? 20.534 30.333 30.714 1.00 43.66 90 ASN A O 1
ATOM 721 N N . ASP A 1 91 ? 20.528 28.640 32.166 1.00 42.47 91 ASP A N 1
ATOM 722 C CA . ASP A 1 91 ? 20.133 29.470 33.315 1.00 42.47 91 ASP A CA 1
ATOM 723 C C . ASP A 1 91 ? 20.875 29.060 34.592 1.00 42.47 91 ASP A C 1
ATOM 725 O O . ASP A 1 91 ? 20.404 28.304 35.443 1.00 42.47 91 ASP A O 1
ATOM 729 N N . LYS A 1 92 ? 22.086 29.599 34.721 1.00 48.50 92 LYS A N 1
ATOM 730 C CA . LYS A 1 92 ? 22.651 30.011 36.005 1.00 48.50 92 LYS A CA 1
ATOM 731 C C . LYS A 1 92 ? 23.406 31.310 35.772 1.00 48.50 92 LYS A C 1
ATOM 733 O O . LYS A 1 92 ? 24.568 31.276 35.386 1.00 48.50 92 LYS A O 1
ATOM 738 N N . THR A 1 93 ? 22.778 32.449 36.056 1.00 44.75 93 THR A N 1
ATOM 739 C CA . THR A 1 93 ? 23.285 33.402 37.064 1.00 44.75 93 THR A CA 1
ATOM 740 C C . THR A 1 93 ? 22.510 34.724 37.093 1.00 44.75 93 THR A C 1
ATOM 742 O O . THR A 1 93 ? 22.407 35.461 36.123 1.00 44.75 93 THR A O 1
ATOM 745 N N . SER A 1 94 ? 22.098 35.066 38.316 1.00 39.41 94 SER A N 1
ATOM 746 C CA . SER A 1 94 ? 21.957 36.421 38.864 1.00 39.41 94 SER A CA 1
ATOM 747 C C . SER A 1 94 ? 20.900 37.379 38.287 1.00 39.41 94 SER A C 1
ATOM 749 O O . SER A 1 94 ? 21.128 38.139 37.362 1.00 39.41 94 SER A O 1
ATOM 751 N N . ALA A 1 95 ? 19.827 37.488 39.073 1.00 45.16 95 ALA A N 1
ATOM 752 C CA . ALA A 1 95 ? 19.426 38.715 39.762 1.00 45.16 95 ALA A CA 1
ATOM 753 C C . ALA A 1 95 ? 18.865 39.912 38.955 1.00 45.16 95 ALA A C 1
ATOM 755 O O . ALA A 1 95 ? 19.585 40.708 38.369 1.00 45.16 95 ALA A O 1
ATOM 756 N N . LYS A 1 96 ? 17.593 40.184 39.296 1.00 42.88 96 LYS A N 1
ATOM 757 C CA . LYS A 1 96 ? 17.043 41.503 39.665 1.00 42.88 96 LYS A CA 1
ATOM 758 C C . LYS A 1 96 ? 16.612 42.412 38.503 1.00 42.88 96 LYS A C 1
ATOM 760 O O . LYS A 1 96 ? 17.442 43.014 37.838 1.00 42.88 96 LYS A O 1
ATOM 765 N N . LYS A 1 97 ? 15.284 42.640 38.456 1.00 35.19 97 LYS A N 1
ATOM 766 C CA . LYS A 1 97 ? 14.564 43.941 38.386 1.00 35.19 97 LYS A CA 1
ATOM 767 C C . LYS A 1 97 ? 13.403 43.887 37.372 1.00 35.19 97 LYS A C 1
ATOM 769 O O . LYS A 1 97 ? 13.622 43.940 36.173 1.00 35.19 97 LYS A O 1
ATOM 774 N N . GLY A 1 98 ? 12.160 43.800 37.863 1.00 35.00 98 GLY A N 1
ATOM 775 C CA . GLY A 1 98 ? 10.984 44.254 37.093 1.00 35.00 98 GLY A CA 1
ATOM 776 C C . GLY A 1 98 ? 10.856 45.786 37.153 1.00 35.00 98 GLY A C 1
ATOM 777 O O . GLY A 1 98 ? 11.768 46.427 37.686 1.00 35.00 98 GLY A O 1
ATOM 778 N N . PRO A 1 99 ? 9.716 46.403 36.778 1.00 61.47 99 PRO A N 1
ATOM 779 C CA . PRO A 1 99 ? 8.548 45.912 36.025 1.00 61.47 99 PRO A CA 1
ATOM 780 C C . PRO A 1 99 ? 8.110 46.906 34.904 1.00 61.47 99 PRO A C 1
ATOM 782 O O . PRO A 1 99 ? 8.801 47.896 34.681 1.00 61.47 99 PRO A O 1
ATOM 785 N N . SER A 1 100 ? 6.935 46.672 34.283 1.00 38.03 100 SER A N 1
ATOM 786 C CA . SER A 1 100 ? 6.050 47.563 33.465 1.00 38.03 100 SER A CA 1
ATOM 787 C C . SER A 1 100 ? 5.803 47.030 32.040 1.00 38.03 100 SER A C 1
ATOM 789 O O . SER A 1 100 ? 6.706 46.447 31.463 1.00 38.03 100 SER A O 1
ATOM 791 N N . ASN A 1 101 ? 4.659 47.185 31.362 1.00 35.53 101 ASN A N 1
ATOM 792 C CA . ASN A 1 101 ? 3.262 47.575 31.633 1.00 35.53 101 ASN A CA 1
ATOM 793 C C . ASN A 1 101 ? 2.518 47.472 30.265 1.00 35.53 101 ASN A C 1
ATOM 795 O O . ASN A 1 101 ? 3.163 47.594 29.229 1.00 35.53 101 ASN A O 1
ATOM 799 N N . ALA A 1 102 ? 1.182 47.372 30.307 1.00 34.28 102 ALA A N 1
ATOM 800 C CA . ALA A 1 102 ? 0.176 47.710 29.281 1.00 34.28 102 ALA A CA 1
ATOM 801 C C . ALA A 1 102 ? -0.095 46.690 28.146 1.00 34.28 102 ALA A C 1
ATOM 803 O O . ALA A 1 102 ? 0.782 46.370 27.357 1.00 34.28 102 ALA A O 1
ATOM 804 N N . ASN A 1 103 ? -1.271 46.035 28.157 1.00 34.16 103 ASN A N 1
ATOM 805 C CA . ASN A 1 103 ? -2.560 46.431 27.524 1.00 34.16 103 ASN A CA 1
ATOM 806 C C . ASN A 1 103 ? -2.523 46.230 25.992 1.00 34.16 103 ASN A C 1
ATOM 808 O O . ASN A 1 103 ? -1.638 46.754 25.333 1.00 34.16 103 ASN A O 1
ATOM 812 N N . SER A 1 104 ? -3.383 45.429 25.356 1.00 39.22 104 SER A N 1
ATOM 813 C CA . SER A 1 104 ? -4.853 45.550 25.265 1.00 39.22 104 SER A CA 1
ATOM 814 C C . SER A 1 104 ? -5.435 44.188 24.827 1.00 39.22 104 SER A C 1
ATOM 816 O O . SER A 1 104 ? -4.845 43.515 23.990 1.00 39.22 104 SER A O 1
ATOM 818 N N . GLN A 1 105 ? -6.453 43.620 25.478 1.00 37.16 105 GLN A N 1
ATOM 819 C CA . GLN A 1 105 ? -7.888 43.905 25.316 1.00 37.16 105 GLN A CA 1
ATOM 820 C C . GLN A 1 105 ? -8.421 43.624 23.896 1.00 37.16 105 GLN A C 1
ATOM 822 O O . GLN A 1 105 ? -8.293 44.466 23.017 1.00 37.16 105 GLN A O 1
ATOM 827 N N . ALA A 1 106 ? -9.066 42.462 23.723 1.00 38.69 106 ALA A N 1
ATOM 828 C CA . ALA A 1 106 ? -10.200 42.259 22.814 1.00 38.69 106 ALA A CA 1
ATOM 829 C C . ALA A 1 106 ? -10.932 40.938 23.152 1.00 38.69 106 ALA A C 1
ATOM 831 O O . ALA A 1 106 ? -10.470 39.846 22.837 1.00 38.69 106 ALA A O 1
ATOM 832 N N . ASP A 1 107 ? -12.044 41.096 23.867 1.00 35.31 107 ASP A N 1
ATOM 833 C CA . ASP A 1 107 ? -13.343 40.438 23.693 1.00 35.31 107 ASP A CA 1
ATOM 834 C C . ASP A 1 107 ? -13.469 38.907 23.557 1.00 35.31 107 ASP A C 1
ATOM 836 O O . ASP A 1 107 ? -13.312 38.293 22.504 1.00 35.31 107 ASP A O 1
ATOM 840 N N . LEU A 1 108 ? -13.965 38.330 24.657 1.00 44.25 108 LEU A N 1
ATOM 841 C CA . LEU A 1 108 ? -14.914 37.212 24.669 1.00 44.25 108 LEU A CA 1
ATOM 842 C C . LEU A 1 108 ? -16.212 37.598 23.928 1.00 44.25 108 LEU A C 1
ATOM 844 O O . LEU A 1 108 ? -16.617 38.760 23.949 1.00 44.25 108 LEU A O 1
ATOM 848 N N . PRO A 1 109 ? -16.977 36.607 23.439 1.00 56.31 109 PRO A N 1
ATOM 849 C CA . PRO A 1 109 ? -18.147 36.271 24.244 1.00 56.31 109 PRO A CA 1
ATOM 850 C C . PRO A 1 109 ? -18.279 34.784 24.592 1.00 56.31 109 PRO A C 1
ATOM 852 O O . PRO A 1 109 ? -18.080 33.864 23.803 1.00 56.31 109 PRO A O 1
ATOM 855 N N . MET A 1 110 ? -18.661 34.629 25.853 1.00 40.16 110 MET A N 1
ATOM 856 C CA . MET A 1 110 ? -19.195 33.475 26.558 1.00 40.16 110 MET A CA 1
ATOM 857 C C . MET A 1 110 ? -20.579 33.066 26.010 1.00 40.16 110 MET A C 1
ATOM 859 O O . MET A 1 110 ? -21.241 33.905 25.404 1.00 40.16 110 MET A O 1
ATOM 863 N N . LEU A 1 111 ? -21.026 31.844 26.375 1.00 36.91 111 LEU A N 1
ATOM 864 C CA . LEU A 1 111 ? -22.388 31.237 26.329 1.00 36.91 111 LEU A CA 1
ATOM 865 C C . LEU A 1 111 ? -22.485 30.055 25.335 1.00 36.91 111 LEU A C 1
ATOM 867 O O . LEU A 1 111 ? -22.069 30.186 24.197 1.00 36.91 111 LEU A O 1
ATOM 871 N N . LEU A 1 112 ? -23.005 28.854 25.627 1.00 42.47 112 LEU A N 1
ATOM 872 C CA . LEU A 1 112 ? -23.770 28.228 26.724 1.00 42.47 112 LEU A CA 1
ATOM 873 C C . LEU A 1 112 ? -23.418 26.716 26.712 1.00 42.47 112 LEU A C 1
ATOM 875 O O . LEU A 1 112 ? -23.233 26.134 25.651 1.00 42.47 112 LEU A O 1
ATOM 879 N N . SER A 1 113 ? -23.148 26.057 27.843 1.00 38.88 113 SER A N 1
ATOM 880 C CA . SER A 1 113 ? -24.116 25.358 28.715 1.00 38.88 113 SER A CA 1
ATOM 881 C C . SER A 1 113 ? -25.059 24.365 28.014 1.00 38.88 113 SER A C 1
ATOM 883 O O . SER A 1 113 ? -25.934 24.788 27.265 1.00 38.88 113 SER A O 1
ATOM 885 N N . SER A 1 114 ? -24.900 23.066 28.331 1.00 42.38 114 SER A N 1
ATOM 886 C CA . SER A 1 114 ? -25.905 21.969 28.458 1.00 42.38 114 SER A CA 1
ATOM 887 C C . SER A 1 114 ? -25.136 20.637 28.353 1.00 42.38 114 SER A C 1
ATOM 889 O O . SER A 1 114 ? -24.594 20.336 27.301 1.00 42.38 114 SER A O 1
ATOM 891 N N . LYS A 1 115 ? -24.852 19.828 29.382 1.00 44.16 115 LYS A N 1
ATOM 892 C CA . LYS A 1 115 ? -25.669 19.177 30.426 1.00 44.16 115 LYS A CA 1
ATOM 893 C C . LYS A 1 115 ? -26.846 18.344 29.892 1.00 44.16 115 LYS A C 1
ATOM 895 O O . LYS A 1 115 ? -27.980 18.793 29.877 1.00 44.16 115 LYS A O 1
ATOM 900 N N . SER A 1 116 ? -26.558 17.094 29.531 1.00 40.00 116 SER A N 1
ATOM 901 C CA . SER A 1 116 ? -27.418 15.900 29.667 1.00 40.00 116 SER A CA 1
ATOM 902 C C . SER A 1 116 ? -26.515 14.685 29.362 1.00 40.00 116 SER A C 1
ATOM 904 O O . SER A 1 116 ? -25.734 14.729 28.423 1.00 40.00 116 SER A O 1
ATOM 906 N N . GLY A 1 117 ? -26.382 13.625 30.161 1.00 39.41 117 GLY A N 1
ATOM 907 C CA . GLY A 1 117 ? -27.296 13.048 31.137 1.00 39.41 117 GLY A CA 1
ATOM 908 C C . GLY A 1 117 ? -28.281 12.129 30.418 1.00 39.41 117 GLY A C 1
ATOM 909 O O . GLY A 1 117 ? -29.063 12.643 29.634 1.00 39.41 117 GLY A O 1
ATOM 910 N N . LEU A 1 118 ? -28.268 10.828 30.761 1.00 37.88 118 LEU A N 1
ATOM 911 C CA . LEU A 1 118 ? -29.162 9.736 30.308 1.00 37.88 118 LEU A CA 1
ATOM 912 C C . LEU A 1 118 ? -28.715 9.026 29.016 1.00 37.88 118 LEU A C 1
ATOM 914 O O . LEU A 1 118 ? -28.204 9.639 28.097 1.00 37.88 118 LEU A O 1
ATOM 918 N N . SER A 1 119 ? -28.909 7.725 28.823 1.00 39.16 119 SER A N 1
ATOM 919 C CA . SER A 1 119 ? -29.319 6.614 29.683 1.00 39.16 119 SER A CA 1
ATOM 920 C C . SER A 1 119 ? -29.118 5.337 28.859 1.00 39.16 119 SER A C 1
ATOM 922 O O . SER A 1 119 ? -29.162 5.356 27.629 1.00 39.16 119 SER A O 1
ATOM 924 N N . ARG A 1 120 ? -28.910 4.218 29.551 1.00 43.06 120 ARG A N 1
ATOM 925 C CA . ARG A 1 120 ? -28.902 2.861 28.994 1.00 43.06 120 ARG A CA 1
ATOM 926 C C . ARG A 1 120 ? -30.185 2.583 28.206 1.00 43.06 120 ARG A C 1
ATOM 928 O O . ARG A 1 120 ? -31.277 2.810 28.718 1.00 43.06 120 ARG A O 1
ATOM 935 N N . LYS A 1 121 ? -30.057 1.917 27.056 1.00 38.44 121 LYS A N 1
ATOM 936 C CA . LYS A 1 121 ? -31.121 1.047 26.538 1.00 38.44 121 LYS A CA 1
ATOM 937 C C . LYS A 1 121 ? -30.525 -0.197 25.884 1.00 38.44 121 LYS A C 1
ATOM 939 O O . LYS A 1 121 ? -30.103 -0.193 24.734 1.00 38.44 121 LYS A O 1
ATOM 944 N N . SER A 1 122 ? -30.480 -1.267 26.669 1.00 41.78 122 SER A N 1
ATOM 945 C CA . SER A 1 122 ? -30.374 -2.644 26.200 1.00 41.78 122 SER A CA 1
ATOM 946 C C . SER A 1 122 ? -31.640 -2.999 25.422 1.00 41.78 122 SER A C 1
ATOM 948 O O . SER A 1 122 ? -32.732 -2.979 25.987 1.00 41.78 122 SER A O 1
ATOM 950 N N . THR A 1 123 ? -31.485 -3.323 24.140 1.00 41.31 123 THR A N 1
ATOM 951 C CA . THR A 1 123 ? -32.547 -3.905 23.315 1.00 41.31 123 THR A CA 1
ATOM 952 C C . THR A 1 123 ? -32.269 -5.395 23.189 1.00 41.31 123 THR A C 1
ATOM 954 O O . THR A 1 123 ? -31.420 -5.821 22.412 1.00 41.31 123 THR A O 1
ATOM 957 N N . SER A 1 124 ? -32.954 -6.179 24.014 1.00 39.47 124 SER A N 1
ATOM 958 C CA . SER A 1 124 ? -33.133 -7.618 23.857 1.00 39.47 124 SER A CA 1
ATOM 959 C C . SER A 1 124 ? -34.415 -7.833 23.057 1.00 39.47 124 SER A C 1
ATOM 961 O O . SER A 1 124 ? -35.510 -7.546 23.536 1.00 39.47 124 SER A O 1
ATOM 963 N N . GLN A 1 125 ? -34.268 -8.308 21.822 1.00 41.25 125 GLN A N 1
ATOM 964 C CA . GLN A 1 125 ? -35.381 -8.679 20.959 1.00 41.25 125 GLN A CA 1
ATOM 965 C C . GLN A 1 125 ? -35.657 -10.178 21.128 1.00 41.25 125 GLN A C 1
ATOM 967 O O . GLN A 1 125 ? -34.796 -11.025 20.902 1.00 41.25 125 GLN A O 1
ATOM 972 N N . SER A 1 126 ? -36.864 -10.453 21.610 1.00 38.84 126 SER A N 1
ATOM 973 C CA . SER A 1 126 ? -37.528 -11.751 21.687 1.00 38.84 126 SER A CA 1
ATOM 974 C C . SER A 1 126 ? -38.002 -12.184 20.299 1.00 38.84 126 SE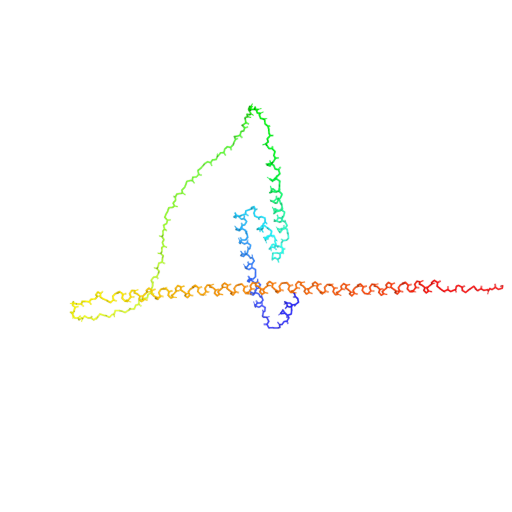R A C 1
ATOM 976 O O . SER A 1 126 ? -38.531 -11.343 19.578 1.00 38.84 126 SER A O 1
ATOM 978 N N . GLN A 1 127 ? -37.881 -13.473 19.966 1.00 35.00 127 GLN A N 1
ATOM 979 C CA . GLN A 1 127 ? -38.977 -14.272 19.396 1.00 35.00 127 GLN A CA 1
ATOM 980 C C . GLN A 1 127 ? -38.552 -15.741 19.258 1.00 35.00 127 GLN A C 1
ATOM 982 O O . GLN A 1 127 ? -37.577 -16.074 18.596 1.00 35.00 127 GLN A O 1
ATOM 987 N N . GLY A 1 128 ? -39.302 -16.612 19.925 1.00 35.75 128 GLY A N 1
ATOM 988 C CA . GLY A 1 128 ? -39.107 -18.060 19.969 1.00 35.75 128 GLY A CA 1
ATOM 989 C C . GLY A 1 128 ? -40.261 -18.698 20.732 1.00 35.75 128 GLY A C 1
ATOM 990 O O . GLY A 1 128 ? -40.081 -19.286 21.790 1.00 35.75 128 GLY A O 1
ATOM 991 N N . GLN A 1 129 ? -41.460 -18.433 20.225 1.00 38.72 129 GLN A N 1
ATOM 992 C CA . GLN A 1 129 ? -42.742 -19.028 20.579 1.00 38.72 129 GLN A CA 1
ATOM 993 C C . GLN A 1 129 ? -42.682 -20.533 20.298 1.00 38.72 129 GLN A C 1
ATOM 995 O O . GLN A 1 129 ? -42.303 -20.888 19.190 1.00 38.72 129 GLN A O 1
ATOM 1000 N N . LEU A 1 130 ? -43.058 -21.390 21.256 1.00 42.91 130 LEU A N 1
ATOM 1001 C CA . LEU A 1 130 ? -43.673 -22.694 20.980 1.00 42.91 130 LEU A CA 1
ATOM 1002 C C . LEU A 1 130 ? -44.298 -23.310 22.247 1.00 42.91 130 LEU A C 1
ATOM 1004 O O . LEU A 1 130 ? -43.665 -23.468 23.285 1.00 42.91 130 LEU A O 1
ATOM 1008 N N . GLU A 1 131 ? -45.574 -23.634 22.060 1.00 38.56 131 GLU A N 1
ATOM 1009 C CA . GLU A 1 131 ? -46.383 -24.702 22.644 1.00 38.56 131 GLU A CA 1
ATOM 1010 C C . GLU A 1 131 ? -46.705 -24.784 24.145 1.00 38.56 131 GLU A C 1
ATOM 1012 O O . GLU A 1 131 ? -45.943 -25.181 25.022 1.00 38.56 131 GLU A O 1
ATOM 1017 N N . ILE A 1 132 ? -47.996 -24.542 24.364 1.00 45.81 132 ILE A N 1
ATOM 1018 C CA . ILE A 1 132 ? -48.828 -24.954 25.481 1.00 45.81 132 ILE A CA 1
ATOM 1019 C C . ILE A 1 132 ? -48.958 -26.484 25.470 1.00 45.81 132 ILE A C 1
ATOM 1021 O O . ILE A 1 132 ? -49.512 -27.050 24.530 1.00 45.81 132 ILE A O 1
ATOM 1025 N N . LYS A 1 133 ? -48.606 -27.153 26.573 1.00 47.25 133 LYS A N 1
ATOM 1026 C CA . LYS A 1 133 ? -49.269 -28.412 26.944 1.00 47.25 133 LYS A CA 1
ATOM 1027 C C . LYS A 1 133 ? -49.496 -28.476 28.450 1.00 47.25 133 LYS A C 1
ATOM 1029 O O . LYS A 1 133 ? -48.587 -28.648 29.253 1.00 47.25 133 LYS A O 1
ATOM 1034 N N . LYS A 1 134 ? -50.760 -28.270 28.813 1.00 48.06 134 LYS A N 1
ATOM 1035 C CA . LYS A 1 134 ? -51.312 -28.305 30.166 1.00 48.06 134 LYS A CA 1
ATOM 1036 C C . LYS A 1 134 ? -51.720 -29.746 30.472 1.00 48.06 134 LYS A C 1
ATOM 1038 O O . LYS A 1 134 ? -52.708 -30.219 29.921 1.00 48.06 134 LYS A O 1
ATOM 1043 N N . THR A 1 135 ? -51.004 -30.422 31.365 1.00 44.03 135 THR A N 1
ATOM 1044 C CA . THR A 1 135 ? -51.473 -31.665 31.996 1.00 44.03 135 THR A CA 1
ATOM 1045 C C . THR A 1 135 ? -51.502 -31.469 33.504 1.00 44.03 135 THR A C 1
ATOM 1047 O O . THR A 1 135 ? -50.493 -31.161 34.132 1.00 44.03 135 THR A O 1
ATOM 1050 N N . LYS A 1 136 ? -52.706 -31.586 34.060 1.00 48.31 136 LYS A N 1
ATOM 1051 C CA . LYS A 1 136 ? -53.050 -31.444 35.473 1.00 48.31 136 LYS A CA 1
ATOM 1052 C C . LYS A 1 136 ? -53.042 -32.846 36.093 1.00 48.31 136 LYS A C 1
ATOM 1054 O O . LYS A 1 136 ? -53.747 -33.713 35.592 1.00 48.31 136 LYS A O 1
ATOM 1059 N N . GLY A 1 137 ? -52.285 -33.057 37.167 1.00 38.78 137 GLY A N 1
ATOM 1060 C CA . GLY A 1 137 ? -52.319 -34.290 37.961 1.00 38.78 137 GLY A CA 1
ATOM 1061 C C . GLY A 1 137 ? -51.479 -34.159 39.239 1.00 38.78 137 GLY A C 1
ATOM 1062 O O . GLY A 1 137 ? -50.487 -33.435 39.201 1.00 38.78 137 GLY A O 1
ATOM 1063 N N . PRO A 1 138 ? -51.901 -34.743 40.376 1.00 53.38 138 PRO A N 1
ATOM 1064 C CA . PRO A 1 138 ? -51.681 -34.166 41.700 1.00 53.38 138 PRO A CA 1
ATOM 1065 C C . PRO A 1 138 ? -50.566 -34.848 42.507 1.00 53.38 138 PRO A C 1
ATOM 1067 O O . PRO A 1 138 ? -50.284 -36.023 42.320 1.00 53.38 138 PRO A O 1
ATOM 1070 N N . GLY A 1 139 ? -50.027 -34.106 43.478 1.00 44.19 139 GLY A N 1
ATOM 1071 C CA . GLY A 1 139 ? -49.449 -34.658 44.706 1.00 44.19 139 GLY A CA 1
ATOM 1072 C C . GLY A 1 139 ? -48.066 -35.299 44.595 1.00 44.19 139 GLY A C 1
ATOM 1073 O O . GLY A 1 139 ? -47.945 -36.463 44.248 1.00 44.19 139 GLY A O 1
ATOM 1074 N N . SER A 1 140 ? -47.034 -34.575 45.033 1.00 42.53 140 SER A N 1
ATOM 1075 C CA . SER A 1 140 ? -46.025 -35.125 45.949 1.00 42.53 140 SER A CA 1
ATOM 1076 C C . SER A 1 140 ? -45.141 -33.990 46.465 1.00 42.53 140 SER A C 1
ATOM 1078 O O . SER A 1 140 ? -44.372 -33.379 45.724 1.00 42.53 140 SER A O 1
ATOM 1080 N N . ILE A 1 141 ? -45.300 -33.676 47.748 1.00 51.59 141 ILE A N 1
ATOM 1081 C CA . ILE A 1 141 ? -44.409 -32.812 48.515 1.00 51.59 141 ILE A CA 1
ATOM 1082 C C . ILE A 1 141 ? -43.328 -33.738 49.073 1.00 51.59 141 ILE A C 1
ATOM 1084 O O . ILE A 1 141 ? -43.550 -34.365 50.101 1.00 51.59 141 ILE A O 1
ATOM 1088 N N . ALA A 1 142 ? -42.184 -33.862 48.399 1.00 46.41 142 ALA A N 1
ATOM 1089 C CA . ALA A 1 142 ? -40.964 -34.386 49.013 1.00 46.41 142 ALA A CA 1
ATOM 1090 C C . ALA A 1 142 ? -39.717 -34.082 48.163 1.00 46.41 142 ALA A C 1
ATOM 1092 O O . ALA A 1 142 ? -39.632 -34.447 46.995 1.00 46.41 142 ALA A O 1
ATOM 1093 N N . SER A 1 143 ? -38.752 -33.422 48.812 1.00 51.03 143 SER A N 1
ATOM 1094 C CA . SER A 1 143 ? -37.298 -33.488 48.579 1.00 51.03 143 SER A CA 1
ATOM 1095 C C . SER A 1 143 ? -36.720 -33.140 47.190 1.00 51.03 143 SER A C 1
ATOM 1097 O O . SER A 1 143 ? -36.117 -33.968 46.516 1.00 51.03 143 SER A O 1
ATOM 1099 N N . SER A 1 144 ? -36.712 -31.852 46.820 1.00 45.72 144 SER A N 1
ATOM 1100 C CA . SER A 1 144 ? -35.971 -31.350 45.639 1.00 45.72 144 SER A CA 1
ATOM 1101 C C . SER A 1 144 ? -34.681 -30.566 45.945 1.00 45.72 144 SER A C 1
ATOM 1103 O O . SER A 1 144 ? -34.108 -29.954 45.046 1.00 45.72 144 SER A O 1
ATOM 1105 N N . HIS A 1 145 ? -34.171 -30.574 47.181 1.00 47.38 145 HIS A N 1
ATOM 1106 C CA . HIS A 1 145 ? -32.994 -29.763 47.545 1.00 47.38 145 HIS A CA 1
ATOM 1107 C C . HIS A 1 145 ? -31.621 -30.399 47.238 1.00 47.38 145 HIS A C 1
ATOM 1109 O O . HIS A 1 145 ? -30.612 -29.702 47.310 1.00 47.38 145 HIS A O 1
ATOM 1115 N N . ALA A 1 146 ? -31.551 -31.675 46.837 1.00 47.62 146 ALA A N 1
ATOM 1116 C CA . ALA A 1 146 ? -30.276 -32.358 46.560 1.00 47.62 146 ALA A CA 1
ATOM 1117 C C . ALA A 1 146 ? -29.831 -32.330 45.077 1.00 47.62 146 ALA A C 1
ATOM 1119 O O . ALA A 1 146 ? -28.678 -32.630 44.770 1.00 47.62 146 ALA A O 1
ATOM 1120 N N . SER A 1 147 ? -30.709 -31.954 44.139 1.00 52.59 147 SER A N 1
ATOM 1121 C CA . SER A 1 147 ? -30.449 -32.023 42.688 1.00 52.59 147 SER A CA 1
ATOM 1122 C C . SER A 1 147 ? -29.974 -30.707 42.053 1.00 52.59 147 SER A C 1
ATOM 1124 O O . SER A 1 147 ? -29.454 -30.719 40.936 1.00 52.59 147 SER A O 1
ATOM 1126 N N . SER A 1 148 ? -30.073 -29.571 42.753 1.00 54.59 148 SER A N 1
ATOM 1127 C CA . SER A 1 148 ? -29.632 -28.271 42.222 1.00 54.59 148 SER A CA 1
ATOM 1128 C C . SER A 1 148 ? -28.106 -28.114 42.228 1.00 54.59 148 SER A C 1
ATOM 1130 O O . SER A 1 148 ? -27.542 -27.591 41.269 1.00 54.59 148 SER A O 1
ATOM 1132 N N . ALA A 1 149 ? -27.413 -28.643 43.243 1.00 58.28 149 ALA A N 1
ATOM 1133 C CA . ALA A 1 149 ? -25.960 -28.512 43.379 1.00 58.28 149 ALA A CA 1
ATOM 1134 C C . ALA A 1 149 ? -25.179 -29.244 42.266 1.00 58.28 149 ALA A C 1
ATOM 1136 O O . ALA A 1 149 ? -24.136 -28.768 41.807 1.00 58.28 149 ALA A O 1
ATOM 1137 N N . SER A 1 150 ? -25.689 -30.384 41.786 1.00 62.94 150 SER A N 1
ATOM 1138 C CA . SER A 1 150 ? -25.072 -31.145 40.691 1.00 62.94 150 SER A CA 1
ATOM 1139 C C . SER A 1 150 ? -25.354 -30.522 39.317 1.00 62.94 150 SER A C 1
ATOM 1141 O O . SER A 1 150 ? -24.459 -30.482 38.468 1.00 62.94 150 SER A O 1
ATOM 1143 N N . ALA A 1 151 ? -26.549 -29.956 39.111 1.00 63.59 151 ALA A N 1
ATOM 1144 C CA . ALA A 1 151 ? -26.896 -29.205 37.905 1.00 63.59 151 ALA A CA 1
ATOM 1145 C C . ALA A 1 151 ? -26.079 -27.905 37.783 1.00 63.59 151 ALA A C 1
ATOM 1147 O O . ALA A 1 151 ? -25.571 -27.580 36.707 1.00 63.59 151 ALA A O 1
ATOM 1148 N N . GLN A 1 152 ? -25.866 -27.206 38.900 1.00 72.56 152 GLN A N 1
ATOM 1149 C CA . GLN A 1 152 ? -25.097 -25.962 38.948 1.00 72.56 152 GLN A CA 1
ATOM 1150 C C . GLN A 1 152 ? -23.600 -26.198 38.684 1.00 72.56 152 GLN A C 1
ATOM 1152 O O . GLN A 1 152 ? -22.982 -25.443 37.929 1.00 72.56 152 GLN A O 1
ATOM 1157 N N . LYS A 1 153 ? -23.032 -27.304 39.195 1.00 74.38 153 LYS A N 1
ATOM 1158 C CA . LYS A 1 153 ? -21.665 -27.743 38.849 1.00 74.38 153 LYS A CA 1
ATOM 1159 C C . LYS A 1 153 ? -21.513 -28.056 37.357 1.00 74.38 153 LYS A C 1
ATOM 1161 O O . LYS A 1 153 ? -20.538 -27.625 36.746 1.00 74.38 153 LYS A O 1
ATOM 1166 N N . ARG A 1 154 ? -22.476 -28.754 36.742 1.00 71.88 154 ARG A N 1
ATOM 1167 C CA . ARG A 1 154 ? -22.440 -29.061 35.296 1.00 71.88 154 ARG A CA 1
ATOM 1168 C C . ARG A 1 154 ? -22.528 -27.795 34.436 1.00 71.88 154 ARG A C 1
ATOM 1170 O O . ARG A 1 154 ? -21.784 -27.675 33.464 1.00 71.88 154 ARG A O 1
ATOM 1177 N N . ALA A 1 155 ? -23.355 -26.824 34.827 1.00 73.94 155 ALA A N 1
ATOM 1178 C CA . ALA A 1 155 ? -23.453 -25.535 34.141 1.00 73.94 155 ALA A CA 1
ATOM 1179 C C . ALA A 1 155 ? -22.148 -24.717 34.228 1.00 73.94 155 ALA A C 1
ATOM 1181 O O . ALA A 1 155 ? -21.723 -24.123 33.236 1.00 73.94 155 ALA A O 1
ATOM 1182 N N . GLN A 1 156 ? -21.467 -24.727 35.380 1.00 78.12 156 GLN A N 1
ATOM 1183 C CA . GLN A 1 156 ? -20.165 -24.065 35.536 1.00 78.12 156 GLN A CA 1
ATOM 1184 C C . GLN A 1 156 ? -19.065 -24.706 34.681 1.00 78.12 156 GLN A C 1
ATOM 1186 O O . GLN A 1 156 ? -18.281 -23.984 34.061 1.00 78.12 156 GLN A O 1
ATOM 1191 N N . VAL A 1 157 ? -19.025 -26.039 34.601 1.00 77.69 157 VAL A N 1
ATOM 1192 C CA . VAL A 1 157 ? -18.050 -26.761 33.766 1.00 77.69 157 VAL A CA 1
ATOM 1193 C C . VAL A 1 157 ? -18.289 -26.479 32.279 1.00 77.69 157 VAL A C 1
ATOM 1195 O O . VAL A 1 157 ? -17.337 -26.177 31.559 1.00 77.69 157 VAL A O 1
ATOM 1198 N N . ALA A 1 158 ? -19.545 -26.472 31.822 1.00 74.12 158 ALA A N 1
ATOM 1199 C CA . ALA A 1 158 ? -19.881 -26.130 30.436 1.00 74.12 158 ALA A CA 1
ATOM 1200 C C . ALA A 1 158 ? -19.467 -24.688 30.075 1.00 74.12 158 ALA A C 1
ATOM 1202 O O . ALA A 1 158 ? -18.942 -24.428 28.989 1.00 74.12 158 ALA A O 1
ATOM 1203 N N . LEU A 1 159 ? -19.629 -23.746 31.009 1.00 76.06 159 LEU A N 1
ATOM 1204 C CA . LEU A 1 159 ? -19.249 -22.346 30.809 1.00 76.06 159 LEU A CA 1
ATOM 1205 C C . LEU A 1 159 ? -17.721 -22.156 30.804 1.00 76.06 159 LEU A C 1
ATOM 1207 O O . LEU A 1 159 ? -17.201 -21.358 30.019 1.00 76.06 159 LEU A O 1
ATOM 1211 N N . GLN A 1 160 ? -16.977 -22.920 31.613 1.00 77.31 160 GLN A N 1
ATOM 1212 C CA . GLN A 1 160 ? -15.510 -22.952 31.547 1.00 77.31 160 GLN A CA 1
ATOM 1213 C C . GLN A 1 160 ? -15.004 -23.557 30.230 1.00 77.31 160 GLN A C 1
ATOM 1215 O O . GLN A 1 160 ? -14.091 -22.997 29.616 1.00 77.31 160 GLN A O 1
ATOM 1220 N N . GLN A 1 161 ? -15.636 -24.626 29.736 1.00 76.88 161 GLN A N 1
ATOM 1221 C CA . GLN A 1 161 ? -15.295 -25.221 28.440 1.00 76.88 161 GLN A CA 1
ATOM 1222 C C . GLN A 1 161 ? -15.541 -24.246 27.276 1.00 76.88 161 GLN A C 1
ATOM 1224 O O . GLN A 1 161 ? -14.691 -24.127 26.393 1.00 76.88 161 GLN A O 1
ATOM 1229 N N . GLN A 1 162 ? -16.623 -23.456 27.309 1.00 74.88 162 GLN A N 1
ATOM 1230 C CA . GLN A 1 162 ? -16.859 -22.403 26.309 1.00 74.88 162 GLN A CA 1
ATOM 1231 C C . GLN A 1 162 ? -15.819 -21.271 26.343 1.00 74.88 162 GLN A C 1
ATOM 1233 O O . GLN A 1 162 ? -15.494 -20.686 25.305 1.00 74.88 162 GLN A O 1
ATOM 1238 N N . ARG A 1 163 ? -15.285 -20.926 27.522 1.00 72.19 163 ARG A N 1
ATOM 1239 C CA . ARG A 1 163 ? -14.218 -19.916 27.629 1.00 72.19 163 ARG A CA 1
ATOM 1240 C C . ARG A 1 163 ? -12.902 -20.434 27.046 1.00 72.19 163 ARG A C 1
ATOM 1242 O O . ARG A 1 163 ? -12.231 -19.693 26.328 1.00 72.19 163 ARG A O 1
ATOM 1249 N N . ALA A 1 164 ? -12.573 -21.703 27.284 1.00 68.12 164 ALA A N 1
ATOM 1250 C CA . ALA A 1 164 ? -11.361 -22.332 26.762 1.00 68.12 164 ALA A CA 1
ATOM 1251 C C . ALA A 1 164 ? -11.359 -22.440 25.223 1.00 68.12 164 ALA A C 1
ATOM 1253 O O . ALA A 1 164 ? -10.337 -22.178 24.584 1.00 68.12 164 ALA A O 1
ATOM 1254 N N . THR A 1 165 ? -12.501 -22.752 24.603 1.00 71.56 165 THR A N 1
ATOM 1255 C CA . THR A 1 165 ? -12.601 -22.845 23.134 1.00 71.56 165 THR A CA 1
ATOM 1256 C C . THR A 1 165 ? -12.512 -21.478 22.453 1.00 71.56 165 THR A C 1
ATOM 1258 O O . THR A 1 165 ? -11.819 -21.344 21.443 1.00 71.56 165 THR A O 1
ATOM 1261 N N . LYS A 1 166 ? -13.108 -20.427 23.037 1.00 66.06 166 LYS A N 1
ATOM 1262 C CA . LYS A 1 166 ? -12.969 -19.049 22.526 1.00 66.06 166 LYS A CA 1
ATOM 1263 C C . LYS A 1 166 ? -11.532 -18.526 22.589 1.00 66.06 166 LYS A C 1
ATOM 1265 O O . LYS A 1 166 ? -11.125 -17.778 21.703 1.00 66.06 166 LYS A O 1
ATOM 1270 N N . LEU A 1 167 ? -10.762 -18.907 23.609 1.00 64.31 167 LEU A N 1
ATOM 1271 C CA . LEU A 1 167 ? -9.350 -18.525 23.724 1.00 64.31 167 LEU A CA 1
ATOM 1272 C C . LEU A 1 167 ? -8.480 -19.239 22.678 1.00 64.31 167 LEU A C 1
ATOM 1274 O O . LEU A 1 167 ? -7.642 -18.592 22.049 1.00 64.31 167 LEU A O 1
ATOM 1278 N N . ARG A 1 168 ? -8.735 -20.528 22.408 1.00 67.94 168 ARG A N 1
ATOM 1279 C CA . ARG A 1 168 ? -8.043 -21.268 21.336 1.00 67.94 168 ARG A CA 1
ATOM 1280 C C . ARG A 1 168 ? -8.330 -20.704 19.943 1.00 67.94 168 ARG A C 1
ATOM 1282 O O . ARG A 1 168 ? -7.398 -20.535 19.163 1.00 67.94 168 ARG A O 1
ATOM 1289 N N . ALA A 1 169 ? -9.579 -20.336 19.650 1.00 66.31 169 ALA A N 1
ATOM 1290 C CA . ALA A 1 169 ? -9.938 -19.739 18.360 1.00 66.31 169 ALA A CA 1
ATOM 1291 C C . ALA A 1 169 ? -9.231 -18.391 18.112 1.00 66.31 169 ALA A C 1
ATOM 1293 O O . ALA A 1 169 ? -8.766 -18.123 17.006 1.00 66.31 169 ALA A O 1
ATOM 1294 N N . LYS A 1 170 ? -9.085 -17.558 19.153 1.00 75.31 170 LYS A N 1
ATOM 1295 C CA . LYS A 1 170 ? -8.342 -16.289 19.063 1.00 75.31 170 LYS A CA 1
ATOM 1296 C C . LYS A 1 170 ? -6.842 -16.502 18.858 1.00 75.31 170 LYS A C 1
ATOM 1298 O O . LYS A 1 170 ? -6.224 -15.753 18.110 1.00 75.31 170 LYS A O 1
ATOM 1303 N N . SER A 1 171 ? -6.268 -17.523 19.492 1.00 83.94 171 SER A N 1
ATOM 1304 C CA . SER A 1 171 ? -4.850 -17.860 19.334 1.00 83.94 171 SER A CA 1
ATOM 1305 C C . SER A 1 171 ? -4.521 -18.308 17.905 1.00 83.94 171 SER A C 1
ATOM 1307 O O . SER A 1 171 ? -3.538 -17.833 17.340 1.00 83.94 171 SER A O 1
ATOM 1309 N N . LEU A 1 172 ? -5.380 -19.128 17.286 1.00 79.44 172 LEU A N 1
ATOM 1310 C CA . LEU A 1 172 ? -5.209 -19.544 15.889 1.00 79.44 172 LEU A CA 1
ATOM 1311 C C . LEU A 1 172 ? -5.295 -18.363 14.915 1.00 79.44 172 LEU A C 1
ATOM 1313 O O . LEU A 1 172 ? -4.474 -18.259 14.009 1.00 79.44 172 LEU A O 1
ATOM 1317 N N . ALA A 1 173 ? -6.232 -17.435 15.131 1.00 78.00 173 ALA A N 1
ATOM 1318 C CA . ALA A 1 173 ? -6.349 -16.241 14.294 1.00 78.00 173 ALA A CA 1
ATOM 1319 C C . ALA A 1 173 ? -5.080 -15.370 14.339 1.00 78.00 173 ALA A C 1
ATOM 1321 O O . ALA A 1 173 ? -4.640 -14.867 13.307 1.00 78.00 173 ALA A O 1
ATOM 1322 N N . ILE A 1 174 ? -4.462 -15.231 15.517 1.00 84.25 174 ILE A N 1
ATOM 1323 C CA . ILE A 1 174 ? -3.207 -14.485 15.680 1.00 84.25 174 ILE A CA 1
ATOM 1324 C C . ILE A 1 174 ? -2.053 -15.200 14.966 1.00 84.25 174 ILE A C 1
ATOM 1326 O O . ILE A 1 174 ? -1.279 -14.546 14.273 1.00 84.25 174 ILE A O 1
ATOM 1330 N N . GLN A 1 175 ? -1.950 -16.528 15.080 1.00 85.50 175 GLN A N 1
ATOM 1331 C CA . GLN A 1 175 ? -0.899 -17.278 14.385 1.00 85.50 175 GLN A CA 1
ATOM 1332 C C . GLN A 1 175 ? -1.022 -17.181 12.862 1.00 85.50 175 GLN A C 1
ATOM 1334 O O . GLN A 1 175 ? -0.019 -16.948 12.192 1.00 85.50 175 GLN A O 1
ATOM 1339 N N . ILE A 1 176 ? -2.239 -17.286 12.317 1.00 88.75 176 ILE A N 1
ATOM 1340 C CA . ILE A 1 176 ? -2.479 -17.124 10.875 1.00 88.75 176 ILE A CA 1
ATOM 1341 C C . ILE A 1 176 ? -2.084 -15.712 10.423 1.00 88.75 176 ILE A C 1
ATOM 1343 O O . ILE A 1 176 ? -1.414 -15.565 9.404 1.00 88.75 176 ILE A O 1
ATOM 1347 N N . LEU A 1 177 ? -2.430 -14.678 11.198 1.00 89.88 177 LEU A N 1
ATOM 1348 C CA . LEU A 1 177 ? -2.061 -13.296 10.881 1.00 89.88 177 LEU A CA 1
ATOM 1349 C C . LEU A 1 177 ? -0.535 -13.106 10.826 1.00 89.88 177 LEU A C 1
ATOM 1351 O O . LEU A 1 177 ? -0.027 -12.473 9.902 1.00 89.88 177 LEU A O 1
ATOM 1355 N N . ILE A 1 178 ? 0.194 -13.683 11.789 1.00 90.44 178 ILE A N 1
ATOM 1356 C CA . ILE A 1 178 ? 1.663 -13.631 11.826 1.00 90.44 178 ILE A CA 1
ATOM 1357 C C . ILE A 1 178 ? 2.251 -14.332 10.597 1.00 90.44 178 ILE A C 1
ATOM 1359 O O . ILE A 1 178 ? 3.133 -13.777 9.947 1.00 90.44 178 ILE A O 1
ATOM 1363 N N . LEU A 1 179 ? 1.738 -15.512 10.246 1.00 91.69 179 LEU A N 1
ATOM 1364 C CA . LEU A 1 179 ? 2.250 -16.320 9.137 1.00 91.69 179 LEU A CA 1
ATOM 1365 C C . LEU A 1 179 ? 2.006 -15.650 7.774 1.00 91.69 179 LEU A C 1
ATOM 1367 O O . LEU A 1 179 ? 2.887 -15.655 6.914 1.00 91.69 179 LEU A O 1
ATOM 1371 N N . VAL A 1 180 ? 0.848 -15.005 7.596 1.00 92.75 180 VAL A N 1
ATOM 1372 C CA . VAL A 1 180 ? 0.543 -14.198 6.400 1.00 92.75 180 VAL A CA 1
ATOM 1373 C C . VAL A 1 180 ? 1.438 -12.956 6.334 1.00 92.75 180 VAL A C 1
ATOM 1375 O O . VAL A 1 180 ? 1.965 -12.622 5.274 1.00 92.75 180 VAL A O 1
ATOM 1378 N N . SER A 1 181 ? 1.675 -12.283 7.463 1.00 92.12 181 SER A N 1
ATOM 1379 C CA . SER A 1 181 ? 2.553 -11.108 7.498 1.00 92.12 181 SER A CA 1
ATOM 1380 C C . SER A 1 181 ? 4.001 -11.449 7.132 1.00 92.12 181 SER A C 1
ATOM 1382 O O . SER A 1 181 ? 4.641 -10.687 6.405 1.00 92.12 181 SER A O 1
ATOM 1384 N N . THR A 1 182 ? 4.536 -12.573 7.618 1.00 90.69 182 THR A N 1
ATOM 1385 C CA . THR A 1 182 ? 5.921 -12.978 7.325 1.00 90.69 182 THR A CA 1
ATOM 1386 C C . THR A 1 182 ? 6.098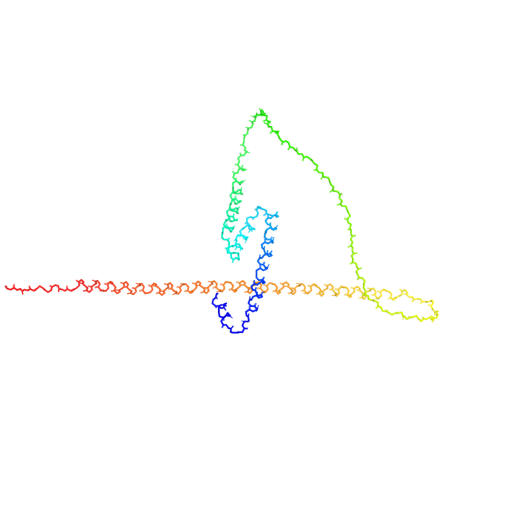 -13.419 5.876 1.00 90.69 182 THR A C 1
ATOM 1388 O O . THR A 1 182 ? 7.109 -13.081 5.262 1.00 90.69 182 THR A O 1
ATOM 1391 N N . THR A 1 183 ? 5.110 -14.098 5.287 1.00 90.88 183 THR A N 1
ATOM 1392 C CA . THR A 1 183 ? 5.153 -14.469 3.860 1.00 90.88 183 THR A CA 1
ATOM 1393 C C . THR A 1 183 ? 5.132 -13.247 2.948 1.00 90.88 183 THR A C 1
ATOM 1395 O O . THR A 1 183 ? 5.917 -13.180 1.999 1.00 90.88 183 THR A O 1
ATOM 1398 N N . ILE A 1 184 ? 4.310 -12.239 3.254 1.00 90.94 184 ILE A N 1
ATOM 1399 C CA . ILE A 1 184 ? 4.297 -10.983 2.490 1.00 90.94 184 ILE A CA 1
ATOM 1400 C C . ILE A 1 184 ? 5.657 -10.277 2.591 1.00 90.94 184 ILE A C 1
ATOM 1402 O O . ILE A 1 184 ? 6.215 -9.875 1.569 1.00 90.94 184 ILE A O 1
ATOM 1406 N N . ALA A 1 185 ? 6.232 -10.182 3.795 1.00 87.12 185 ALA A N 1
ATOM 1407 C CA . ALA A 1 185 ? 7.536 -9.551 3.999 1.00 87.12 185 ALA A CA 1
ATOM 1408 C C . ALA A 1 185 ? 8.660 -10.250 3.209 1.00 87.12 185 ALA A C 1
ATOM 1410 O O . ALA A 1 185 ? 9.433 -9.585 2.518 1.00 87.12 185 ALA A O 1
ATOM 1411 N N . LEU A 1 186 ? 8.713 -11.587 3.243 1.00 88.50 186 LEU A N 1
ATOM 1412 C CA . LEU A 1 186 ? 9.686 -12.376 2.477 1.00 88.50 186 LEU A CA 1
ATOM 1413 C C . LEU A 1 186 ? 9.528 -12.184 0.964 1.00 88.50 186 LEU A C 1
ATOM 1415 O O . LEU A 1 186 ? 10.523 -12.083 0.248 1.00 88.50 186 LEU A O 1
ATOM 1419 N N . THR A 1 187 ? 8.290 -12.072 0.481 1.00 89.06 187 THR A N 1
ATOM 1420 C CA . THR A 1 187 ? 8.009 -11.842 -0.943 1.00 89.06 187 THR A CA 1
ATOM 1421 C C . THR A 1 187 ? 8.522 -10.471 -1.396 1.00 89.06 187 THR A C 1
ATOM 1423 O O . THR A 1 187 ? 9.153 -10.351 -2.448 1.00 89.06 187 THR A O 1
ATOM 1426 N N . ILE A 1 188 ? 8.322 -9.430 -0.583 1.00 88.00 188 ILE A N 1
ATOM 1427 C CA . ILE A 1 188 ? 8.825 -8.080 -0.878 1.00 88.00 188 ILE A CA 1
ATOM 1428 C C . ILE A 1 188 ? 10.360 -8.070 -0.911 1.00 88.00 188 ILE A C 1
ATOM 1430 O O . ILE A 1 188 ? 10.954 -7.533 -1.845 1.00 88.00 188 ILE A O 1
ATOM 1434 N N . ILE A 1 189 ? 11.015 -8.703 0.066 1.00 86.69 189 ILE A N 1
ATOM 1435 C CA . ILE A 1 189 ? 12.483 -8.788 0.108 1.00 86.69 189 ILE A CA 1
ATOM 1436 C C . ILE A 1 189 ? 13.016 -9.546 -1.116 1.00 86.69 189 ILE A C 1
ATOM 1438 O O . ILE A 1 189 ? 13.928 -9.059 -1.784 1.00 86.69 189 ILE A O 1
ATOM 1442 N N . GLY A 1 190 ? 12.417 -10.690 -1.457 1.00 84.50 190 GLY A N 1
ATOM 1443 C CA . GLY A 1 190 ? 12.828 -11.496 -2.609 1.00 84.50 190 GLY A CA 1
ATOM 1444 C C . GLY A 1 190 ? 12.694 -10.753 -3.941 1.00 84.50 190 GLY A C 1
ATOM 1445 O O . GLY A 1 190 ? 13.609 -10.787 -4.763 1.00 84.50 190 GLY A O 1
ATOM 1446 N N . THR A 1 191 ? 11.589 -10.029 -4.145 1.00 85.50 191 THR A N 1
ATOM 1447 C CA . THR A 1 191 ? 11.374 -9.252 -5.380 1.00 85.50 191 THR A CA 1
ATOM 1448 C C . THR A 1 191 ? 12.350 -8.085 -5.518 1.00 85.50 191 THR A C 1
ATOM 1450 O O . THR A 1 191 ? 12.932 -7.912 -6.589 1.00 85.50 191 THR A O 1
ATOM 1453 N N . ASN A 1 192 ? 12.606 -7.334 -4.443 1.00 81.56 192 ASN A N 1
ATOM 1454 C CA . ASN A 1 192 ? 13.594 -6.250 -4.459 1.00 81.56 192 ASN A CA 1
ATOM 1455 C C . ASN A 1 192 ? 15.015 -6.774 -4.713 1.00 81.56 192 ASN A C 1
ATOM 1457 O O . ASN A 1 192 ? 15.763 -6.181 -5.491 1.00 81.56 192 ASN A O 1
ATOM 1461 N N . PHE A 1 193 ? 15.373 -7.914 -4.115 1.00 87.44 193 PHE A N 1
ATOM 1462 C CA . PHE A 1 193 ? 16.678 -8.539 -4.321 1.00 87.44 193 PHE A CA 1
ATOM 1463 C C . PHE A 1 193 ? 16.867 -9.040 -5.762 1.00 87.44 193 PHE A C 1
ATOM 1465 O O . PHE A 1 193 ? 17.918 -8.818 -6.360 1.00 87.44 193 PHE A O 1
ATOM 1472 N N . GLY A 1 194 ? 15.834 -9.642 -6.362 1.00 83.50 194 GLY A N 1
ATOM 1473 C CA . GLY A 1 194 ? 15.874 -10.084 -7.760 1.00 83.50 194 GLY A CA 1
ATOM 1474 C C . GLY A 1 194 ? 16.036 -8.931 -8.758 1.00 83.50 194 GLY A C 1
ATOM 1475 O O . GLY A 1 194 ? 16.789 -9.051 -9.728 1.00 83.50 194 GLY A O 1
ATOM 1476 N N . ILE A 1 195 ? 15.387 -7.790 -8.504 1.00 82.50 195 ILE A N 1
ATOM 1477 C CA . ILE A 1 195 ? 15.542 -6.583 -9.333 1.00 82.50 195 ILE A CA 1
ATOM 1478 C C . ILE A 1 195 ? 16.966 -6.027 -9.205 1.00 82.50 195 ILE A C 1
ATOM 1480 O O . ILE A 1 195 ? 17.593 -5.735 -10.221 1.00 82.50 195 ILE A O 1
ATOM 1484 N N . ALA A 1 196 ? 17.507 -5.944 -7.986 1.00 78.50 196 ALA A N 1
ATOM 1485 C CA . ALA A 1 196 ? 18.877 -5.482 -7.762 1.00 78.50 196 ALA A CA 1
ATOM 1486 C C . ALA A 1 196 ? 19.914 -6.372 -8.472 1.00 78.50 196 ALA A C 1
ATOM 1488 O O . ALA A 1 196 ? 20.820 -5.856 -9.126 1.00 78.50 196 ALA A O 1
ATOM 1489 N N . LEU A 1 197 ? 19.746 -7.698 -8.416 1.00 79.94 197 LEU A N 1
ATOM 1490 C CA . LEU A 1 197 ? 20.588 -8.656 -9.144 1.00 79.94 197 LEU A CA 1
ATOM 1491 C C . LEU A 1 197 ? 20.501 -8.486 -10.663 1.00 79.94 197 LEU A C 1
ATOM 1493 O O . LEU A 1 197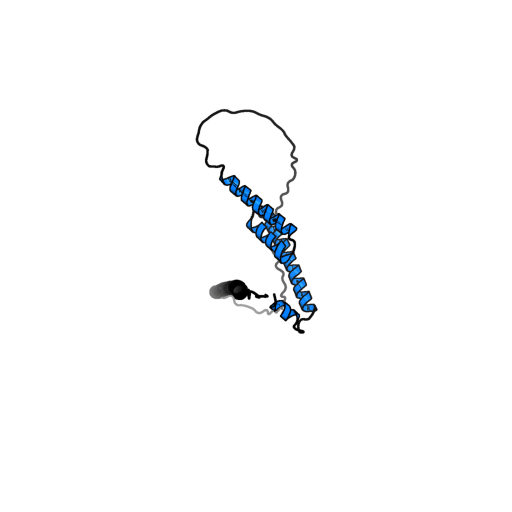 ? 21.523 -8.555 -11.344 1.00 79.94 197 LEU A O 1
ATOM 1497 N N . SER A 1 198 ? 19.298 -8.237 -11.184 1.00 80.75 198 SER A N 1
ATOM 1498 C CA . SER A 1 198 ? 19.087 -8.017 -12.619 1.00 80.75 198 SER A CA 1
ATOM 1499 C C . SER A 1 198 ? 19.814 -6.755 -13.091 1.00 80.75 198 SER A C 1
ATOM 1501 O O . SER A 1 198 ? 20.555 -6.805 -14.069 1.00 80.75 198 SER A O 1
ATOM 1503 N N . ILE A 1 199 ? 19.699 -5.654 -12.339 1.00 77.75 199 ILE A N 1
ATOM 1504 C CA . ILE A 1 199 ? 20.407 -4.394 -12.624 1.00 77.75 199 ILE A CA 1
ATOM 1505 C C . ILE A 1 199 ? 21.929 -4.594 -12.557 1.00 77.75 199 ILE A C 1
ATOM 1507 O O . ILE A 1 199 ? 22.665 -4.071 -13.397 1.00 77.75 199 ILE A O 1
ATOM 1511 N N . LEU A 1 200 ? 22.414 -5.379 -11.591 1.00 77.06 200 LEU A N 1
ATOM 1512 C CA . LEU A 1 200 ? 23.842 -5.650 -11.439 1.00 77.06 200 LEU A CA 1
ATOM 1513 C C . LEU A 1 200 ? 24.405 -6.468 -12.616 1.00 77.06 200 LEU A C 1
ATOM 1515 O O . LEU A 1 200 ? 25.491 -6.157 -13.108 1.00 77.06 200 LEU A O 1
ATOM 1519 N N . GLN A 1 201 ? 23.658 -7.461 -13.115 1.00 77.19 201 GLN A N 1
ATOM 1520 C CA . GLN A 1 201 ? 24.039 -8.224 -14.313 1.00 77.19 201 GLN A CA 1
ATOM 1521 C C . GLN A 1 201 ? 24.005 -7.381 -15.593 1.00 77.19 201 GLN A C 1
ATOM 1523 O O . GLN A 1 201 ? 24.832 -7.564 -16.488 1.00 77.19 201 GLN A O 1
ATOM 1528 N N . GLU A 1 202 ? 23.050 -6.465 -15.711 1.00 76.88 202 GLU A N 1
ATOM 1529 C CA . GLU A 1 202 ? 22.931 -5.613 -16.895 1.00 76.88 202 GLU A CA 1
ATOM 1530 C C . GLU A 1 202 ? 24.068 -4.578 -16.942 1.00 76.88 202 GLU A C 1
ATOM 1532 O O . GLU A 1 202 ? 24.677 -4.359 -17.992 1.00 76.88 202 GLU A O 1
ATOM 1537 N N . SER A 1 203 ? 24.458 -4.052 -15.776 1.00 76.31 203 SER A N 1
ATOM 1538 C CA . SER A 1 203 ? 25.629 -3.181 -15.622 1.00 76.31 203 SER A CA 1
ATOM 1539 C C . SER A 1 203 ? 26.944 -3.895 -15.969 1.00 76.31 203 SER A C 1
ATOM 1541 O O . SER A 1 203 ? 27.795 -3.333 -16.665 1.00 76.31 203 SER A O 1
ATOM 1543 N N . SER A 1 204 ? 27.102 -5.169 -15.581 1.00 78.94 204 SER A N 1
ATOM 1544 C CA . SER A 1 204 ? 28.315 -5.932 -15.910 1.00 78.94 204 SER A CA 1
ATOM 1545 C C . SER A 1 204 ? 28.448 -6.202 -17.414 1.00 78.94 204 SER A C 1
ATOM 1547 O O . SER A 1 204 ? 29.555 -6.163 -17.954 1.00 78.94 204 SER A O 1
ATOM 1549 N N . ARG A 1 205 ? 27.328 -6.426 -18.116 1.00 77.06 205 ARG A N 1
ATOM 1550 C CA . ARG A 1 205 ? 27.314 -6.551 -19.585 1.00 77.06 205 ARG A CA 1
ATOM 1551 C C . ARG A 1 205 ? 27.678 -5.231 -20.263 1.00 77.06 205 ARG A C 1
ATOM 1553 O O . ARG A 1 205 ? 28.502 -5.233 -21.177 1.00 77.06 205 ARG A O 1
ATOM 1560 N N . GLY A 1 206 ? 27.136 -4.114 -19.774 1.00 77.81 206 GLY A N 1
ATOM 1561 C CA . GLY A 1 206 ? 27.480 -2.775 -20.257 1.00 77.81 206 GLY A CA 1
ATOM 1562 C C . GLY A 1 206 ? 28.982 -2.492 -20.161 1.00 77.81 206 GLY A C 1
ATOM 1563 O O . GLY A 1 206 ? 29.612 -2.155 -21.164 1.00 77.81 206 GLY A O 1
ATOM 1564 N N . LEU A 1 207 ? 29.581 -2.731 -18.991 1.00 78.06 207 LEU A N 1
ATOM 1565 C CA . LEU A 1 207 ? 31.020 -2.547 -18.764 1.00 78.06 207 LEU A CA 1
ATOM 1566 C C . LEU A 1 207 ? 31.888 -3.423 -19.680 1.00 78.06 207 LEU A C 1
ATOM 1568 O O . LEU A 1 207 ? 32.880 -2.939 -20.225 1.00 78.06 207 LEU A O 1
ATOM 1572 N N . SER A 1 208 ? 31.491 -4.678 -19.912 1.00 79.25 208 SER A N 1
ATOM 1573 C CA . SER A 1 208 ? 32.205 -5.579 -20.826 1.00 79.25 208 SER A CA 1
ATOM 1574 C C . SER A 1 208 ? 32.207 -5.061 -22.269 1.00 79.25 208 SER A C 1
ATOM 1576 O O . SER A 1 208 ? 33.250 -5.070 -22.922 1.00 79.25 208 SER A O 1
ATOM 1578 N N . THR A 1 209 ? 31.064 -4.578 -22.767 1.00 85.56 209 THR A N 1
ATOM 1579 C CA . THR A 1 209 ? 30.970 -4.028 -24.134 1.00 85.56 209 THR A CA 1
ATOM 1580 C C . THR A 1 209 ? 31.754 -2.725 -24.296 1.00 85.56 209 THR A C 1
ATOM 1582 O O . THR A 1 209 ? 32.435 -2.537 -25.302 1.00 85.56 209 THR A O 1
ATOM 1585 N N . MET A 1 210 ? 31.737 -1.858 -23.277 1.00 81.88 210 MET A N 1
ATOM 1586 C CA . MET A 1 210 ? 32.557 -0.642 -23.223 1.00 81.88 210 MET A CA 1
ATOM 1587 C C . MET A 1 210 ? 34.052 -0.968 -23.315 1.00 81.88 210 MET A C 1
ATOM 1589 O O . MET A 1 210 ? 34.773 -0.350 -24.099 1.00 81.88 210 MET A O 1
ATOM 1593 N N . PHE A 1 211 ? 34.514 -1.969 -22.560 1.00 86.94 211 PHE A N 1
ATOM 1594 C CA . PHE A 1 211 ? 35.916 -2.383 -22.568 1.00 86.94 211 PHE A CA 1
ATOM 1595 C C . PHE A 1 211 ? 36.349 -2.941 -23.932 1.00 86.94 211 PHE A C 1
ATOM 1597 O O . PHE A 1 211 ? 37.424 -2.604 -24.432 1.00 86.94 211 PHE A O 1
ATOM 1604 N N . GLU A 1 212 ? 35.495 -3.740 -24.577 1.00 87.44 212 GLU A N 1
ATOM 1605 C CA . GLU A 1 212 ? 35.776 -4.297 -25.904 1.00 87.44 212 GLU A CA 1
ATOM 1606 C C . GLU A 1 212 ? 35.871 -3.206 -26.984 1.00 87.44 212 GLU A C 1
ATOM 1608 O O . GLU A 1 212 ? 36.791 -3.220 -27.809 1.00 87.44 212 GLU A O 1
ATOM 1613 N N . ILE A 1 213 ? 34.962 -2.224 -26.955 1.00 89.94 213 ILE A N 1
ATOM 1614 C CA . ILE A 1 213 ? 34.999 -1.070 -27.865 1.00 89.94 213 ILE A CA 1
ATOM 1615 C C . ILE A 1 213 ? 36.281 -0.266 -27.639 1.00 89.94 213 ILE A C 1
ATOM 1617 O O . ILE A 1 213 ? 36.981 0.059 -28.600 1.00 89.94 213 ILE A O 1
ATOM 1621 N N . HIS A 1 214 ? 36.630 0.013 -26.382 1.00 90.00 214 HIS A N 1
ATOM 1622 C CA . HIS A 1 214 ? 37.817 0.800 -26.058 1.00 90.00 214 HIS A CA 1
ATOM 1623 C C . HIS A 1 214 ? 39.110 0.105 -26.518 1.00 90.00 214 HIS A C 1
ATOM 1625 O O . HIS A 1 214 ? 39.992 0.745 -27.092 1.00 90.00 214 HIS A O 1
ATOM 1631 N N . MET A 1 215 ? 39.202 -1.219 -26.353 1.00 91.88 215 MET A N 1
ATOM 1632 C CA . MET A 1 215 ? 40.329 -2.011 -26.860 1.00 91.88 215 MET A CA 1
ATOM 1633 C C . MET A 1 215 ? 40.421 -1.989 -28.391 1.00 91.88 215 MET A C 1
ATOM 1635 O O . MET A 1 215 ? 41.515 -1.817 -28.930 1.00 91.88 215 MET A O 1
ATOM 1639 N N . LYS A 1 216 ? 39.293 -2.096 -29.107 1.00 92.50 216 LYS A N 1
ATOM 1640 C CA . LYS A 1 216 ? 39.262 -1.988 -30.579 1.00 92.50 216 LYS A CA 1
ATOM 1641 C C . LYS A 1 216 ? 39.720 -0.611 -31.065 1.00 92.50 216 LYS A C 1
ATOM 1643 O O . LYS A 1 216 ? 40.495 -0.530 -32.017 1.00 92.50 216 LYS A O 1
ATOM 1648 N N . VAL A 1 217 ? 39.298 0.463 -30.395 1.00 93.88 217 VAL A N 1
ATOM 1649 C CA . VAL A 1 217 ? 39.724 1.834 -30.724 1.00 93.88 217 VAL A CA 1
ATOM 1650 C C . VAL A 1 217 ? 41.230 2.009 -30.519 1.00 93.88 217 VAL A C 1
ATOM 1652 O O . VAL A 1 217 ? 41.912 2.512 -31.414 1.00 93.88 217 VAL A O 1
ATOM 1655 N N . LEU A 1 218 ? 41.772 1.545 -29.388 1.00 92.19 218 LEU A N 1
ATOM 1656 C CA . LEU A 1 218 ? 43.214 1.604 -29.120 1.00 92.19 218 LEU A CA 1
ATOM 1657 C C . LEU A 1 218 ? 44.025 0.786 -30.134 1.00 92.19 218 LEU A C 1
ATOM 1659 O O . LEU A 1 218 ? 45.071 1.240 -30.602 1.00 92.19 218 LEU A O 1
ATOM 1663 N N . TYR A 1 219 ? 43.527 -0.389 -30.523 1.00 92.56 219 TYR A N 1
ATOM 1664 C CA . TYR A 1 219 ? 44.162 -1.218 -31.544 1.00 92.56 219 TYR A CA 1
ATOM 1665 C C . TYR A 1 219 ? 44.208 -0.514 -32.909 1.00 92.56 219 TYR A C 1
ATOM 1667 O O . TYR A 1 219 ? 45.264 -0.454 -33.537 1.00 92.56 219 TYR A O 1
ATOM 1675 N N . LEU A 1 220 ? 43.103 0.096 -33.349 1.00 90.75 220 LEU A N 1
ATOM 1676 C CA . LEU A 1 220 ? 43.062 0.838 -34.614 1.00 90.75 220 LEU A CA 1
ATOM 1677 C C . LEU A 1 220 ? 43.984 2.068 -34.605 1.00 90.75 220 LEU A C 1
ATOM 1679 O O . LEU A 1 220 ? 44.649 2.343 -35.604 1.00 90.75 220 LEU A O 1
ATOM 1683 N N . GLN A 1 221 ? 44.086 2.778 -33.477 1.00 88.75 221 GLN A N 1
ATOM 1684 C CA . GLN A 1 221 ? 45.037 3.888 -33.330 1.00 88.75 221 GLN A CA 1
ATOM 1685 C C . GLN A 1 221 ? 46.499 3.425 -33.399 1.00 88.75 221 GLN A C 1
ATOM 1687 O O . GLN A 1 221 ? 47.336 4.129 -33.965 1.00 88.75 221 GLN A O 1
ATOM 1692 N N . SER A 1 222 ? 46.807 2.251 -32.843 1.00 88.44 222 SER A N 1
ATOM 1693 C CA . SER A 1 222 ? 48.127 1.618 -32.947 1.00 88.44 222 SER A CA 1
ATOM 1694 C C . SER A 1 222 ? 48.478 1.289 -34.405 1.00 88.44 222 SER A C 1
ATOM 1696 O O . SER A 1 222 ? 49.528 1.711 -34.893 1.00 88.44 222 SER A O 1
ATOM 1698 N N . VAL A 1 223 ? 47.565 0.638 -35.135 1.00 87.50 223 VAL A N 1
ATOM 1699 C CA . VAL A 1 223 ? 47.762 0.264 -36.548 1.00 87.50 223 VAL A CA 1
ATOM 1700 C C . VAL A 1 223 ? 47.870 1.495 -37.457 1.00 87.50 223 VAL A C 1
ATOM 1702 O O . VAL A 1 223 ? 48.684 1.521 -38.377 1.00 87.50 223 VAL A O 1
ATOM 1705 N N . SER A 1 224 ? 47.106 2.558 -37.189 1.00 80.75 224 SER A N 1
ATOM 1706 C CA . SER A 1 224 ? 47.194 3.796 -37.974 1.00 80.75 224 SER A CA 1
ATOM 1707 C C . SER A 1 224 ? 48.540 4.513 -37.821 1.00 80.75 224 SER A C 1
ATOM 1709 O O . SER A 1 224 ? 48.961 5.197 -38.752 1.00 80.75 224 SER A O 1
ATOM 1711 N N . LYS A 1 225 ? 49.212 4.388 -36.669 1.00 76.75 225 LYS A N 1
ATOM 1712 C CA . LYS A 1 225 ? 50.518 5.024 -36.421 1.00 76.75 225 LYS A CA 1
ATOM 1713 C C . LYS A 1 225 ? 51.688 4.260 -37.038 1.00 76.75 225 LYS A C 1
ATOM 1715 O O . LYS A 1 225 ? 52.748 4.850 -37.216 1.00 76.75 225 LYS A O 1
ATOM 1720 N N . SER A 1 226 ? 51.513 2.980 -37.361 1.00 71.25 226 SER A N 1
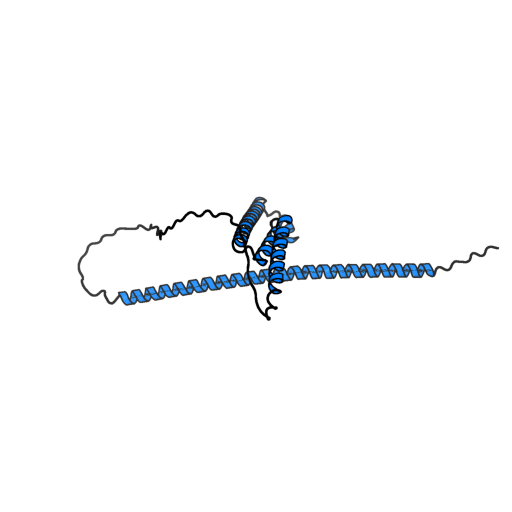ATOM 1721 C CA . SER A 1 226 ? 52.576 2.147 -37.926 1.00 71.25 226 SER A CA 1
ATOM 1722 C C . SER A 1 226 ? 52.598 2.110 -39.453 1.00 71.25 226 SER A C 1
ATOM 1724 O O . SER A 1 226 ? 53.499 1.481 -39.998 1.00 71.25 226 SER A O 1
ATOM 1726 N N . SER A 1 227 ? 51.673 2.783 -40.153 1.00 62.59 227 SER A N 1
ATOM 1727 C CA . SER A 1 227 ? 51.690 2.853 -41.620 1.00 62.59 227 SER A CA 1
ATOM 1728 C C . SER A 1 227 ? 52.903 3.667 -42.095 1.00 62.59 227 SER A C 1
ATOM 1730 O O . SER A 1 227 ? 52.931 4.889 -41.906 1.00 62.59 227 SER A O 1
ATOM 1732 N N . PRO A 1 228 ? 53.935 3.027 -42.678 1.00 61.53 228 PRO A N 1
ATOM 1733 C CA . PRO A 1 228 ? 55.119 3.731 -43.119 1.00 61.53 228 PRO A CA 1
ATOM 1734 C C . PRO A 1 228 ? 54.744 4.531 -44.363 1.00 61.53 228 PRO A C 1
ATOM 1736 O O . PRO A 1 228 ? 54.342 3.981 -45.390 1.00 61.53 228 PRO A O 1
ATOM 1739 N N . THR A 1 229 ? 54.872 5.850 -44.264 1.00 59.28 229 THR A N 1
ATOM 1740 C CA . THR A 1 229 ? 54.810 6.766 -45.398 1.00 59.28 229 THR A CA 1
ATOM 1741 C C . THR A 1 229 ? 55.875 6.350 -46.406 1.00 59.28 229 THR A C 1
ATOM 1743 O O . THR A 1 229 ? 57.059 6.658 -46.271 1.00 59.28 229 THR A O 1
ATOM 1746 N N . SER A 1 230 ? 55.445 5.582 -47.407 1.00 56.69 230 SER A N 1
ATOM 1747 C CA . SER A 1 230 ? 56.275 5.162 -48.525 1.00 56.69 230 SER A CA 1
ATOM 1748 C C . SER A 1 230 ? 56.707 6.423 -49.264 1.00 56.69 230 SER A C 1
ATOM 1750 O O . SER A 1 230 ? 55.923 7.050 -49.981 1.00 56.69 230 SER A O 1
ATOM 1752 N N . LYS A 1 231 ? 57.941 6.859 -48.989 1.00 58.41 231 LYS A N 1
ATOM 1753 C CA . LYS A 1 231 ? 58.604 7.968 -49.668 1.00 58.41 231 LYS A CA 1
ATOM 1754 C C . LYS A 1 231 ? 58.681 7.605 -51.143 1.00 58.41 231 LYS A C 1
ATOM 1756 O O . LYS A 1 231 ? 59.525 6.820 -51.565 1.00 58.41 231 LYS A O 1
ATOM 1761 N N . ARG A 1 232 ? 57.758 8.170 -51.912 1.00 57.53 232 ARG A N 1
ATOM 1762 C CA . ARG A 1 232 ? 57.745 8.098 -53.364 1.00 57.53 232 ARG A CA 1
ATOM 1763 C C . ARG A 1 232 ? 58.906 8.957 -53.860 1.00 57.53 232 ARG A C 1
ATOM 1765 O O . ARG A 1 232 ? 58.807 10.179 -53.896 1.00 57.53 232 ARG A O 1
ATOM 1772 N N . LEU A 1 233 ? 60.025 8.299 -54.158 1.00 65.06 233 LEU A N 1
ATOM 1773 C CA . LEU A 1 233 ? 61.065 8.859 -55.007 1.00 65.06 233 LEU A CA 1
ATOM 1774 C C . LEU A 1 233 ? 60.459 9.092 -56.395 1.00 65.06 233 LEU A C 1
ATOM 1776 O O . LEU A 1 233 ? 59.941 8.155 -57.004 1.00 65.06 233 LEU A O 1
ATOM 1780 N N . SER A 1 234 ? 60.549 10.316 -56.899 1.00 63.28 234 SER A N 1
ATOM 1781 C CA . SER A 1 234 ? 60.518 10.571 -58.336 1.00 63.28 234 SER A CA 1
ATOM 1782 C C . SER A 1 234 ? 61.644 11.534 -58.681 1.00 63.28 234 SER A C 1
ATOM 1784 O O . SER A 1 234 ? 61.757 12.593 -58.060 1.00 63.28 234 SER A O 1
ATOM 1786 N N . SER A 1 235 ? 62.467 11.059 -59.618 1.00 63.81 235 SER A N 1
ATOM 1787 C CA . SER A 1 235 ? 63.538 11.732 -60.351 1.00 63.81 235 SER A CA 1
ATOM 1788 C C . SER A 1 235 ? 63.165 13.084 -60.933 1.00 63.81 235 SER A C 1
ATOM 1790 O O . SER A 1 235 ? 61.964 13.298 -61.212 1.00 63.81 235 SER A O 1
#

Sequence (235 aa):
MRAMWELLLDKSYSLEELSAVSNRLYANAQKAEAAYLKLISKFPKSKTTLRFFARFCFDVKNDPIRGSALIEKANDLELENESGSEADENDKTSAKKGPSNANSQADLPMLLSSKSGLSRKSTSQSQGQLEIKKTKGPGSIASSHASSASAQKRAQVALQQQRATKLRAKSLAIQILILVSTTIALTIIGTNFGIALSILQESSRGLSTMFEIHMKVLYLQSVSKSSPTSKRLSS